Protein AF-A0A2U1V2K5-F1 (afdb_monomer_lite)

Secondary structure (DSSP, 8-state):
-HHHHHHHHHHHHHHHHHHHHHHHHHHHHHHHHHHHHHHHHHHHHH-TT--HHHHHHHHHHHHHHHHHHHHHHHHHHHHHHHHHTT-SS--HHHHHHHHHHHHHHHTPPPPPSSHHHHHHHHHHHHHHHHHHHHHHHHHHHHHHHHHHHHHHHHHHHHHHHHHHTTSTT-HHHHHHHHHHHHHHHHHHHHHHHHHHHHHHHHHHHHH--

Structure (mmCIF, N/CA/C/O backbone):
data_AF-A0A2U1V2K5-F1
#
_entry.id   AF-A0A2U1V2K5-F1
#
loop_
_atom_site.group_PDB
_atom_site.id
_atom_site.type_symbol
_atom_site.label_atom_id
_atom_site.label_alt_id
_atom_site.label_comp_id
_atom_site.label_asym_id
_atom_site.label_entity_id
_atom_site.label_seq_id
_atom_site.pdbx_PDB_ins_code
_atom_site.Cartn_x
_atom_site.Cartn_y
_atom_site.Cartn_z
_atom_site.occupancy
_atom_site.B_iso_or_equiv
_atom_site.auth_seq_id
_atom_site.auth_comp_id
_atom_site.auth_asym_id
_atom_site.auth_atom_id
_atom_site.pdbx_PDB_model_num
ATOM 1 N N . MET A 1 1 ? -17.267 -6.157 36.127 1.00 53.56 1 MET A N 1
ATOM 2 C CA . MET A 1 1 ? -15.902 -5.616 35.951 1.00 53.56 1 MET A CA 1
ATOM 3 C C . MET A 1 1 ? -15.240 -6.240 34.735 1.00 53.56 1 MET A C 1
ATOM 5 O O . MET A 1 1 ? -14.962 -5.480 33.826 1.00 53.56 1 MET A O 1
ATOM 9 N N . ASP A 1 2 ? -15.142 -7.573 34.638 1.00 71.00 2 ASP A N 1
ATOM 10 C CA . ASP A 1 2 ? -14.535 -8.270 33.478 1.00 71.00 2 ASP A CA 1
ATOM 11 C C . ASP A 1 2 ? -15.037 -7.816 32.094 1.00 71.00 2 ASP A C 1
ATOM 13 O O . ASP A 1 2 ? -14.250 -7.638 31.170 1.00 71.00 2 ASP A O 1
ATOM 17 N N . GLU A 1 3 ? -16.344 -7.598 31.935 1.00 69.50 3 GLU A N 1
ATOM 18 C CA . GLU A 1 3 ? -16.929 -7.237 30.635 1.00 69.50 3 GLU A CA 1
ATOM 19 C C . GLU A 1 3 ? -16.595 -5.794 30.207 1.00 69.50 3 GLU A C 1
ATOM 21 O O . GLU A 1 3 ? -16.296 -5.545 29.042 1.00 69.50 3 GLU A O 1
ATOM 26 N N . LEU A 1 4 ? -16.536 -4.857 31.161 1.00 67.88 4 LEU A N 1
ATOM 27 C CA . LEU A 1 4 ? -16.102 -3.475 30.916 1.00 67.88 4 LEU A CA 1
ATOM 28 C C . LEU A 1 4 ? -14.614 -3.421 30.553 1.00 67.88 4 LEU A C 1
ATOM 30 O O . LEU A 1 4 ? -14.235 -2.770 29.579 1.00 67.88 4 LEU A O 1
ATOM 34 N N . ASP A 1 5 ? -13.777 -4.141 31.301 1.00 71.25 5 ASP A N 1
ATOM 35 C CA . ASP A 1 5 ? -12.336 -4.212 31.045 1.00 71.25 5 ASP A CA 1
ATOM 36 C C . ASP A 1 5 ? -12.042 -4.842 29.671 1.00 71.25 5 ASP A C 1
ATOM 38 O O . ASP A 1 5 ? -11.150 -4.382 28.952 1.00 71.25 5 ASP A O 1
ATOM 42 N N . SER A 1 6 ? -12.848 -5.827 29.259 1.00 74.12 6 SER A N 1
ATOM 43 C CA . SER A 1 6 ? -12.792 -6.443 27.930 1.00 74.12 6 SER A CA 1
ATOM 44 C C . SER A 1 6 ? -13.155 -5.463 26.805 1.00 74.12 6 SER A C 1
ATOM 46 O O . SER A 1 6 ? -12.381 -5.312 25.855 1.00 74.12 6 SER A O 1
ATOM 48 N N . ILE A 1 7 ? -14.269 -4.728 26.924 1.00 73.00 7 ILE A N 1
ATOM 49 C CA . ILE A 1 7 ? -14.689 -3.732 25.919 1.00 73.00 7 ILE A CA 1
ATOM 50 C C . ILE A 1 7 ? -13.638 -2.616 25.780 1.00 73.00 7 ILE A C 1
ATOM 52 O O . ILE A 1 7 ? -13.319 -2.179 24.669 1.00 73.00 7 ILE A O 1
ATOM 56 N N . LEU A 1 8 ? -13.038 -2.183 26.892 1.00 69.94 8 LEU A N 1
ATOM 57 C CA . LEU A 1 8 ? -11.985 -1.164 26.905 1.00 69.94 8 LEU A CA 1
ATOM 58 C C . LEU A 1 8 ? -10.664 -1.668 26.309 1.00 69.94 8 LEU A C 1
ATOM 60 O O . LEU A 1 8 ? -9.984 -0.932 25.584 1.00 69.94 8 LEU A O 1
ATOM 64 N N . ALA A 1 9 ? -10.278 -2.914 26.590 1.00 71.00 9 ALA A N 1
ATOM 65 C CA . ALA A 1 9 ? -9.127 -3.549 25.955 1.00 71.00 9 ALA A CA 1
ATOM 66 C C . ALA A 1 9 ? -9.321 -3.648 24.433 1.00 71.00 9 ALA A C 1
ATOM 68 O O . ALA A 1 9 ? -8.450 -3.205 23.678 1.00 71.00 9 ALA A O 1
ATOM 69 N N . ALA A 1 10 ? -10.497 -4.099 23.988 1.00 73.44 10 ALA A N 1
ATOM 70 C CA . ALA A 1 10 ? -10.858 -4.158 22.575 1.00 73.44 10 ALA A CA 1
ATOM 71 C C . ALA A 1 10 ? -10.851 -2.765 21.916 1.00 73.44 10 ALA A C 1
ATOM 73 O O . ALA A 1 10 ? -10.293 -2.590 20.834 1.00 73.44 10 ALA A O 1
ATOM 74 N N . GLY A 1 11 ? -11.390 -1.738 22.583 1.00 70.50 11 GLY A N 1
ATOM 75 C CA . GLY A 1 11 ? -11.382 -0.358 22.084 1.00 70.50 11 GLY A CA 1
ATOM 76 C C . GLY A 1 11 ? -9.972 0.203 21.855 1.00 70.50 11 GLY A C 1
ATOM 77 O O . GLY A 1 11 ? -9.713 0.839 20.830 1.00 70.50 11 GLY A O 1
ATOM 78 N N . ARG A 1 12 ? -9.023 -0.080 22.759 1.00 73.56 12 ARG A N 1
ATOM 79 C CA . ARG A 1 12 ? -7.611 0.319 22.594 1.00 73.56 12 ARG A CA 1
ATOM 80 C C . ARG A 1 12 ? -6.952 -0.381 21.405 1.00 73.56 12 ARG A C 1
ATOM 82 O O . ARG A 1 12 ? -6.257 0.270 20.622 1.00 73.56 12 ARG A O 1
ATOM 89 N N . GLN A 1 13 ? -7.198 -1.679 21.236 1.00 74.56 13 GLN A N 1
ATOM 90 C CA . GLN A 1 13 ? -6.673 -2.446 20.103 1.00 74.56 13 GLN A CA 1
ATOM 91 C C . GLN A 1 13 ? -7.234 -1.946 18.764 1.00 74.56 13 GLN A C 1
ATOM 93 O O . GLN A 1 13 ? -6.474 -1.724 17.821 1.00 74.56 13 GLN A O 1
ATOM 98 N N . LEU A 1 14 ? -8.543 -1.691 18.691 1.00 76.06 14 LEU A N 1
ATOM 99 C CA . LEU A 1 14 ? -9.202 -1.149 17.500 1.00 76.06 14 LEU A CA 1
ATOM 100 C C . LEU A 1 14 ? -8.694 0.255 17.148 1.00 76.06 14 LEU A C 1
ATOM 102 O O . LEU A 1 14 ? -8.414 0.537 15.985 1.00 76.06 14 LEU A O 1
ATOM 106 N N . SER A 1 15 ? -8.492 1.117 18.148 1.00 75.19 15 SER A N 1
ATOM 107 C CA . SER A 1 15 ? -7.871 2.432 17.955 1.00 75.19 15 SER A CA 1
ATOM 108 C C . SER A 1 15 ? -6.466 2.324 17.351 1.00 75.19 15 SER A C 1
ATOM 110 O O . SER A 1 15 ? -6.132 3.069 16.428 1.00 75.19 15 SER A O 1
ATOM 112 N N . SER A 1 16 ? -5.637 1.413 17.866 1.00 73.81 16 SER A N 1
ATOM 113 C CA . SER A 1 16 ? -4.281 1.174 17.352 1.00 73.81 16 SER A CA 1
ATOM 114 C C . SER A 1 16 ? -4.306 0.651 15.908 1.00 73.81 16 SER A C 1
ATOM 116 O O . SER A 1 16 ? -3.587 1.150 15.041 1.00 73.81 16 SER A O 1
ATOM 118 N N . ALA A 1 17 ? -5.206 -0.290 15.612 1.00 76.06 17 ALA A N 1
ATOM 119 C CA . ALA A 1 17 ? -5.389 -0.825 14.267 1.00 76.06 17 ALA A CA 1
ATOM 120 C C . ALA A 1 17 ? -5.855 0.252 13.269 1.00 76.06 17 ALA A C 1
ATOM 122 O O . ALA A 1 17 ? -5.315 0.344 12.167 1.00 76.06 17 ALA A O 1
ATOM 123 N N . LYS A 1 18 ? -6.790 1.128 13.664 1.00 79.00 18 LYS A N 1
ATOM 124 C CA . LYS A 1 18 ? -7.221 2.274 12.848 1.00 79.00 18 LYS A CA 1
ATOM 125 C C . LYS A 1 18 ? -6.054 3.209 12.520 1.00 79.00 18 LYS A C 1
ATOM 127 O O . LYS A 1 18 ? -5.865 3.571 11.363 1.00 79.00 18 LYS A O 1
ATOM 132 N N . ALA A 1 19 ? -5.275 3.580 13.535 1.00 76.19 19 ALA A N 1
ATOM 133 C CA . ALA A 1 19 ? -4.103 4.442 13.399 1.00 76.19 19 ALA A CA 1
ATOM 134 C C . ALA A 1 19 ? -3.102 3.892 12.368 1.00 76.19 19 ALA A C 1
ATOM 136 O O . ALA A 1 19 ? -2.611 4.614 11.500 1.00 76.19 19 ALA A O 1
ATOM 137 N N . MET A 1 20 ? -2.844 2.590 12.419 1.00 76.69 20 MET A N 1
ATOM 138 C CA . MET A 1 20 ? -1.991 1.925 11.446 1.00 76.69 20 MET A CA 1
ATOM 139 C C . MET A 1 20 ? -2.577 1.964 10.032 1.00 76.69 20 MET A C 1
ATOM 141 O O . MET A 1 20 ? -1.856 2.307 9.098 1.00 76.69 20 MET A O 1
ATOM 145 N N . LEU A 1 21 ? -3.862 1.634 9.859 1.00 80.19 21 LEU A N 1
ATOM 146 C CA . LEU A 1 21 ? -4.508 1.678 8.544 1.00 80.19 21 LEU A CA 1
ATOM 147 C C . LEU A 1 21 ? -4.466 3.084 7.935 1.00 80.19 21 LEU A C 1
ATOM 149 O O . LEU A 1 21 ? -4.240 3.212 6.734 1.00 80.19 21 LEU A O 1
ATOM 153 N N . ASP A 1 22 ? -4.615 4.134 8.748 1.00 81.19 22 ASP A N 1
ATOM 154 C CA . ASP A 1 22 ? -4.485 5.523 8.295 1.00 81.19 22 ASP A CA 1
ATOM 155 C C . ASP A 1 22 ? -3.056 5.823 7.778 1.00 81.19 22 ASP A C 1
ATOM 157 O O . ASP A 1 22 ? -2.910 6.441 6.720 1.00 81.19 22 ASP A O 1
ATOM 161 N N . LEU A 1 23 ? -2.005 5.335 8.453 1.00 80.31 23 LEU A N 1
ATOM 162 C CA . LEU A 1 23 ? -0.613 5.475 7.991 1.00 80.31 23 LEU A CA 1
ATOM 163 C C . LEU A 1 23 ? -0.317 4.642 6.743 1.00 80.31 23 LEU A C 1
ATOM 165 O O . LEU A 1 23 ? 0.301 5.143 5.807 1.00 80.31 23 LEU A O 1
ATOM 169 N N . LEU A 1 24 ? -0.774 3.391 6.698 1.00 82.50 24 LEU A N 1
ATOM 170 C CA . LEU A 1 24 ? -0.599 2.532 5.529 1.00 82.50 24 LEU A CA 1
ATOM 171 C C . LEU A 1 24 ? -1.294 3.112 4.298 1.00 82.50 24 LEU A C 1
ATOM 173 O O . LEU A 1 24 ? -0.739 3.071 3.204 1.00 82.50 24 LEU A O 1
ATOM 177 N N . ARG A 1 25 ? -2.477 3.705 4.477 1.00 85.00 25 ARG A N 1
ATOM 178 C CA . ARG A 1 25 ? -3.194 4.412 3.415 1.00 85.00 25 ARG A CA 1
ATOM 179 C C . ARG A 1 25 ? -2.383 5.591 2.876 1.00 85.00 25 ARG A C 1
ATOM 181 O O . ARG A 1 25 ? -2.273 5.709 1.663 1.00 85.00 25 ARG A O 1
ATOM 188 N N . GLN A 1 26 ? -1.785 6.411 3.747 1.00 84.00 26 GLN A N 1
ATOM 189 C CA . GLN A 1 26 ? -0.919 7.518 3.319 1.00 84.00 26 GLN A CA 1
ATOM 190 C C . GLN A 1 26 ? 0.290 7.013 2.520 1.00 84.00 26 GLN A C 1
ATOM 192 O O . GLN A 1 26 ? 0.590 7.538 1.454 1.00 84.00 26 GLN A O 1
ATOM 197 N N . VAL A 1 27 ? 0.946 5.949 2.992 1.00 84.56 27 VAL A N 1
ATOM 198 C CA . VAL A 1 27 ? 2.075 5.342 2.274 1.00 84.56 27 VAL A CA 1
ATOM 199 C C . VAL A 1 27 ? 1.647 4.828 0.895 1.00 84.56 27 VAL A C 1
ATOM 201 O O . VAL A 1 27 ? 2.366 5.024 -0.081 1.00 84.56 27 VAL A O 1
ATOM 204 N N . LEU A 1 28 ? 0.473 4.198 0.782 1.00 87.88 28 LEU A N 1
ATOM 205 C CA . LEU A 1 28 ? -0.054 3.752 -0.511 1.00 87.88 28 LEU A CA 1
ATOM 206 C C . LEU A 1 28 ? -0.411 4.920 -1.443 1.00 87.88 28 LEU A C 1
ATOM 208 O O . LEU A 1 28 ? -0.242 4.783 -2.651 1.00 87.88 28 LEU A O 1
ATOM 212 N N . GLU A 1 29 ? -0.873 6.059 -0.919 1.00 88.12 29 GLU A N 1
ATOM 213 C CA . GLU A 1 29 ? -1.079 7.282 -1.710 1.00 88.12 29 GLU A CA 1
ATOM 214 C C . GLU A 1 29 ? 0.243 7.822 -2.271 1.00 88.12 29 GLU A C 1
ATOM 216 O O . GLU A 1 29 ? 0.319 8.155 -3.455 1.00 88.12 29 GLU A O 1
ATOM 221 N N . ASP A 1 30 ? 1.301 7.840 -1.460 1.00 85.69 30 ASP A N 1
ATOM 222 C CA . ASP A 1 30 ? 2.632 8.266 -1.903 1.00 85.69 30 ASP A CA 1
ATOM 223 C C . ASP A 1 30 ? 3.199 7.312 -2.970 1.00 85.69 30 ASP A C 1
ATOM 225 O O . ASP A 1 30 ? 3.731 7.751 -3.995 1.00 85.69 30 ASP A O 1
ATOM 229 N N . ILE A 1 31 ? 3.013 6.000 -2.785 1.00 89.56 31 ILE A N 1
ATOM 230 C CA . ILE A 1 31 ? 3.388 4.978 -3.771 1.00 89.56 31 ILE A CA 1
ATOM 231 C C . ILE A 1 31 ? 2.614 5.160 -5.083 1.00 89.56 31 ILE A C 1
ATOM 233 O O . ILE A 1 31 ? 3.221 5.074 -6.149 1.00 89.56 31 ILE A O 1
ATOM 237 N N . ASP A 1 32 ? 1.306 5.420 -5.035 1.00 91.19 32 ASP A N 1
ATOM 238 C CA . ASP A 1 32 ? 0.465 5.646 -6.221 1.00 91.19 32 ASP A CA 1
ATOM 239 C C . ASP A 1 32 ? 0.946 6.860 -7.037 1.00 91.19 32 ASP A C 1
ATOM 241 O O . ASP A 1 32 ? 1.075 6.794 -8.267 1.00 91.19 32 ASP A O 1
ATOM 245 N N . MET A 1 33 ? 1.313 7.952 -6.355 1.00 89.25 33 MET A N 1
ATOM 246 C CA . MET A 1 33 ? 1.901 9.133 -6.997 1.00 89.25 33 MET A CA 1
ATOM 247 C C . MET A 1 33 ? 3.235 8.808 -7.684 1.00 89.25 33 MET A C 1
ATOM 249 O O . MET A 1 33 ? 3.415 9.126 -8.866 1.00 89.25 33 MET A O 1
ATOM 253 N N . LEU A 1 34 ? 4.153 8.137 -6.980 1.00 90.75 34 LEU A N 1
ATOM 254 C CA . LEU A 1 34 ? 5.461 7.747 -7.519 1.00 90.75 34 LEU A CA 1
ATOM 255 C C . LEU A 1 34 ? 5.340 6.754 -8.680 1.00 90.75 34 LEU A C 1
ATOM 257 O O . LEU A 1 34 ? 6.084 6.856 -9.659 1.00 90.75 34 LEU A O 1
ATOM 261 N N . ALA A 1 35 ? 4.397 5.814 -8.600 1.00 91.25 35 ALA A N 1
ATOM 262 C CA . ALA A 1 35 ? 4.129 4.820 -9.633 1.00 91.25 35 ALA A CA 1
ATOM 263 C C . ALA A 1 35 ? 3.525 5.456 -10.889 1.00 91.25 35 ALA A C 1
ATOM 265 O O . ALA A 1 35 ? 3.927 5.136 -12.010 1.00 91.25 35 ALA A O 1
ATOM 266 N N . SER A 1 36 ? 2.616 6.416 -10.709 1.00 91.50 36 SER A N 1
ATOM 267 C CA . SER A 1 36 ? 2.060 7.219 -11.797 1.00 91.50 36 SER A CA 1
ATOM 268 C C . SER A 1 36 ? 3.143 8.027 -12.518 1.00 91.50 36 SER A C 1
ATOM 270 O O . SER A 1 36 ? 3.162 8.086 -13.751 1.00 91.50 36 SER A O 1
ATOM 272 N N . GLU A 1 37 ? 4.078 8.628 -11.777 1.00 91.75 37 GLU A N 1
ATOM 273 C CA . GLU A 1 37 ? 5.235 9.307 -12.369 1.00 91.75 37 GLU A CA 1
ATOM 274 C C . GLU A 1 37 ? 6.165 8.317 -13.084 1.00 91.75 37 GLU A C 1
ATOM 276 O O . GLU A 1 37 ? 6.541 8.547 -14.238 1.00 91.75 37 GLU A O 1
ATOM 281 N N . ALA A 1 38 ? 6.475 7.184 -12.448 1.00 91.56 38 ALA A N 1
ATOM 282 C CA . ALA A 1 38 ? 7.282 6.123 -13.039 1.00 91.56 38 ALA A CA 1
ATOM 283 C C . ALA A 1 38 ? 6.674 5.628 -14.359 1.00 91.56 38 ALA A C 1
ATOM 285 O O . ALA A 1 38 ? 7.415 5.386 -15.307 1.00 91.56 38 ALA A O 1
ATOM 286 N N . GLY A 1 39 ? 5.344 5.564 -14.472 1.00 92.12 39 GLY A N 1
ATOM 287 C CA . GLY A 1 39 ? 4.657 5.183 -15.707 1.00 92.12 39 GLY A CA 1
ATOM 288 C C . GLY A 1 39 ? 4.814 6.193 -16.828 1.00 92.12 39 GLY A C 1
ATOM 289 O O . GLY A 1 39 ? 5.112 5.811 -17.959 1.00 92.12 39 GLY A O 1
ATOM 290 N N . ARG A 1 40 ? 4.722 7.489 -16.519 1.00 92.88 40 ARG A N 1
ATOM 291 C CA . ARG A 1 40 ? 5.000 8.549 -17.502 1.00 92.88 40 ARG A CA 1
ATOM 292 C C . ARG A 1 40 ? 6.445 8.480 -17.995 1.00 92.88 40 ARG A C 1
ATOM 294 O O . ARG A 1 40 ? 6.694 8.609 -19.191 1.00 92.88 40 ARG A O 1
ATOM 301 N N . ILE A 1 41 ? 7.390 8.234 -17.089 1.00 92.88 41 ILE A N 1
ATOM 302 C CA . ILE A 1 41 ? 8.808 8.069 -17.429 1.00 92.88 41 ILE A CA 1
ATOM 303 C C . ILE A 1 41 ? 9.028 6.787 -18.243 1.00 92.88 41 ILE A C 1
ATOM 305 O O . ILE A 1 41 ? 9.798 6.793 -19.197 1.00 92.88 41 ILE A O 1
ATOM 309 N N . LEU A 1 42 ? 8.345 5.694 -17.908 1.00 92.69 42 LEU A N 1
ATOM 310 C CA . LEU A 1 42 ? 8.487 4.419 -18.602 1.00 92.69 42 LEU A CA 1
ATOM 311 C C . LEU A 1 42 ? 8.002 4.505 -20.053 1.00 92.69 42 LEU A C 1
ATOM 313 O O . LEU A 1 42 ? 8.667 3.984 -20.945 1.00 92.69 42 LEU A O 1
ATOM 317 N N . VAL A 1 43 ? 6.901 5.224 -20.301 1.00 93.25 43 VAL A N 1
ATOM 318 C CA . VAL A 1 43 ? 6.428 5.543 -21.660 1.00 93.25 43 VAL A CA 1
ATOM 319 C C . VAL A 1 43 ? 7.478 6.340 -22.439 1.00 93.25 43 VAL A C 1
ATOM 321 O O . VAL A 1 43 ? 7.693 6.069 -23.617 1.00 93.25 43 VAL A O 1
ATOM 324 N N . LEU A 1 44 ? 8.175 7.274 -21.785 1.00 92.25 44 LEU A N 1
ATOM 325 C CA . LEU A 1 44 ? 9.262 8.031 -22.407 1.00 92.25 44 LEU A CA 1
ATOM 326 C C . LEU A 1 44 ? 10.451 7.125 -22.774 1.00 92.25 44 LEU A C 1
ATOM 328 O O . LEU A 1 44 ? 10.965 7.209 -23.881 1.00 92.25 44 LEU A O 1
ATOM 332 N N . ILE A 1 45 ? 10.873 6.230 -21.872 1.00 91.38 45 ILE A N 1
ATOM 333 C CA . ILE A 1 45 ? 11.979 5.280 -22.117 1.00 91.38 45 ILE A CA 1
ATOM 334 C C . ILE A 1 45 ? 11.613 4.271 -23.219 1.00 91.38 45 ILE A C 1
ATOM 336 O O . ILE A 1 45 ? 12.477 3.815 -23.970 1.00 91.38 45 ILE A O 1
ATOM 340 N N . ALA A 1 46 ? 10.333 3.919 -23.325 1.00 91.75 46 ALA A N 1
ATOM 341 C CA . ALA A 1 46 ? 9.806 3.017 -24.338 1.00 91.75 46 ALA A CA 1
ATOM 342 C C . ALA A 1 46 ? 9.887 3.583 -25.771 1.00 91.75 46 ALA A C 1
ATOM 344 O O . ALA A 1 46 ? 9.840 2.807 -26.731 1.00 91.75 46 ALA A O 1
ATOM 345 N N . ASP A 1 47 ? 10.023 4.895 -25.957 1.00 90.88 47 ASP A N 1
ATOM 346 C CA . ASP A 1 47 ? 10.193 5.522 -27.271 1.00 90.88 47 ASP A CA 1
ATOM 347 C C . ASP A 1 47 ? 11.583 5.176 -27.859 1.00 90.88 47 ASP A C 1
ATOM 349 O O . ASP A 1 47 ? 12.598 5.464 -27.224 1.00 90.88 47 ASP A O 1
ATOM 353 N N . PRO A 1 48 ? 11.687 4.539 -29.052 1.00 81.06 48 PRO A N 1
ATOM 354 C CA . PRO A 1 48 ? 12.991 4.154 -29.590 1.00 81.06 48 PRO A CA 1
ATOM 355 C C . PRO A 1 48 ? 13.744 5.351 -30.182 1.00 81.06 48 PRO A C 1
ATOM 357 O O . PRO A 1 48 ? 14.927 5.230 -30.492 1.00 81.06 48 PRO A O 1
ATOM 360 N N . ALA A 1 49 ? 13.056 6.477 -30.394 1.00 83.19 49 ALA A N 1
ATOM 361 C CA . ALA A 1 49 ? 13.634 7.698 -30.923 1.00 83.19 49 ALA A CA 1
ATOM 362 C C . ALA A 1 49 ? 14.304 8.540 -29.830 1.00 83.19 49 ALA A C 1
ATOM 364 O O . ALA A 1 49 ? 14.953 9.524 -30.175 1.00 83.19 49 ALA A O 1
ATOM 365 N N . LEU A 1 50 ? 14.177 8.161 -28.549 1.00 80.06 50 LEU A N 1
ATOM 366 C CA . LEU A 1 50 ? 14.776 8.864 -27.417 1.00 80.06 50 LEU A CA 1
ATOM 367 C C . LEU A 1 50 ? 16.301 8.608 -27.370 1.00 80.06 50 LEU A C 1
ATOM 369 O O . LEU A 1 50 ? 16.729 7.530 -26.948 1.00 80.06 50 LEU A O 1
ATOM 373 N N . PRO A 1 51 ? 17.169 9.543 -27.804 1.00 67.62 51 PRO A N 1
ATOM 374 C CA . PRO A 1 51 ? 18.587 9.255 -27.978 1.00 67.62 51 PRO A CA 1
ATOM 375 C C . PRO A 1 51 ? 19.416 9.572 -26.719 1.00 67.62 51 PRO A C 1
ATOM 377 O O . PRO A 1 51 ? 19.128 10.492 -25.953 1.00 67.62 51 PRO A O 1
ATOM 380 N N . GLY A 1 52 ? 20.544 8.873 -26.557 1.00 76.75 52 GLY A N 1
ATOM 381 C CA . GLY A 1 52 ? 21.713 9.378 -25.822 1.00 76.75 52 GLY A CA 1
ATOM 382 C C . GLY A 1 52 ? 21.544 9.634 -24.312 1.00 76.75 52 GLY A C 1
ATOM 383 O O . GLY A 1 52 ? 21.309 8.711 -23.533 1.00 76.75 52 GLY A O 1
ATOM 384 N N . GLU A 1 53 ? 21.815 10.873 -23.883 1.00 83.44 53 GLU A N 1
ATOM 385 C CA . GLU A 1 53 ? 21.802 11.323 -22.475 1.00 83.44 53 GLU A CA 1
ATOM 386 C C . GLU A 1 53 ? 20.381 11.419 -21.896 1.00 83.44 53 GLU A C 1
ATOM 388 O O . GLU A 1 53 ? 20.178 11.135 -20.717 1.00 83.44 53 GLU A O 1
ATOM 393 N N . GLU A 1 54 ? 19.381 11.770 -22.712 1.00 86.56 54 GLU A N 1
ATOM 394 C CA . GLU A 1 54 ? 17.999 11.952 -22.245 1.00 86.56 54 GLU A CA 1
ATOM 395 C C . GLU A 1 54 ? 17.373 10.631 -21.791 1.00 86.56 54 GLU A C 1
ATOM 397 O O . GLU A 1 54 ? 16.753 10.575 -20.726 1.00 86.56 54 GLU A O 1
ATOM 402 N N . GLY A 1 55 ? 17.611 9.545 -22.536 1.00 86.12 55 GLY A N 1
ATOM 403 C CA . GLY A 1 55 ? 17.204 8.195 -22.137 1.00 86.12 55 GLY A CA 1
ATOM 404 C C . GLY A 1 55 ? 17.901 7.718 -20.866 1.00 86.12 55 GLY A C 1
ATOM 405 O O . GLY A 1 55 ? 17.253 7.160 -19.980 1.00 86.12 55 GLY A O 1
ATOM 406 N N . ARG A 1 56 ? 19.198 8.017 -20.712 1.00 86.62 56 ARG A N 1
ATOM 407 C CA . ARG A 1 56 ? 19.944 7.707 -19.480 1.00 86.62 56 ARG A CA 1
ATOM 408 C C . ARG A 1 56 ? 19.414 8.485 -18.277 1.00 86.62 56 ARG A C 1
ATOM 410 O O . ARG A 1 56 ? 19.231 7.902 -17.210 1.00 86.62 56 ARG A O 1
ATOM 417 N N . ALA A 1 57 ? 19.101 9.768 -18.446 1.00 90.12 57 ALA A N 1
ATOM 418 C CA . ALA A 1 57 ? 18.497 10.588 -17.400 1.00 90.12 57 ALA A CA 1
ATOM 419 C C . ALA A 1 57 ? 17.078 10.115 -17.038 1.00 90.12 57 ALA A C 1
ATOM 421 O O . ALA A 1 57 ? 16.726 10.066 -15.858 1.00 90.12 57 ALA A O 1
ATOM 422 N N . ALA A 1 58 ? 16.263 9.736 -18.028 1.00 90.75 58 ALA A N 1
ATOM 423 C CA . ALA A 1 58 ? 14.938 9.167 -17.800 1.00 90.75 58 ALA A CA 1
ATOM 424 C C . ALA A 1 58 ? 15.017 7.845 -17.022 1.00 90.75 58 ALA A C 1
ATOM 426 O O . ALA A 1 58 ? 14.316 7.692 -16.023 1.00 90.75 58 ALA A O 1
ATOM 427 N N . LEU A 1 59 ? 15.923 6.940 -17.405 1.00 90.38 59 LEU A N 1
ATOM 428 C CA . LEU A 1 59 ? 16.152 5.687 -16.686 1.00 90.38 59 LEU A CA 1
ATOM 429 C C . LEU A 1 59 ? 16.613 5.929 -15.244 1.00 90.38 59 LEU A C 1
ATOM 431 O O . LEU A 1 59 ? 16.092 5.299 -14.327 1.00 90.38 59 LEU A O 1
ATOM 435 N N . ALA A 1 60 ? 17.524 6.878 -15.018 1.00 90.69 60 ALA A N 1
ATOM 436 C CA . ALA A 1 60 ? 17.960 7.240 -13.671 1.00 90.69 60 ALA A CA 1
ATOM 437 C C . ALA A 1 60 ? 16.802 7.785 -12.814 1.00 90.69 60 ALA A C 1
ATOM 439 O O . ALA A 1 60 ? 16.698 7.451 -11.634 1.00 90.69 60 ALA A O 1
ATOM 440 N N . ARG A 1 61 ? 15.894 8.587 -13.393 1.00 91.06 61 ARG A N 1
ATOM 441 C CA . ARG A 1 61 ? 14.672 9.029 -12.696 1.00 91.06 61 ARG A CA 1
ATOM 442 C C . ARG A 1 61 ? 13.767 7.849 -12.345 1.00 91.06 61 ARG A C 1
ATOM 444 O O . ARG A 1 61 ? 13.373 7.739 -11.191 1.00 91.06 61 ARG A O 1
ATOM 451 N N . TYR A 1 62 ? 13.516 6.940 -13.290 1.00 92.56 62 TYR A N 1
ATOM 452 C CA . TYR A 1 62 ? 12.733 5.729 -13.028 1.00 92.56 62 TYR A CA 1
ATOM 453 C C . TYR A 1 62 ? 13.343 4.892 -11.895 1.00 92.56 62 TYR A C 1
ATOM 455 O O . TYR A 1 62 ? 12.636 4.466 -10.988 1.00 92.56 62 TYR A O 1
ATOM 463 N N . GLN A 1 63 ? 14.663 4.689 -11.912 1.00 90.81 63 GLN A N 1
ATOM 464 C CA . GLN A 1 63 ? 15.377 3.941 -10.875 1.00 90.81 63 GLN A CA 1
ATOM 465 C C . GLN A 1 63 ? 15.231 4.580 -9.492 1.00 90.81 63 GLN A C 1
ATOM 467 O O . GLN A 1 63 ? 15.063 3.853 -8.517 1.00 90.81 63 GLN A O 1
ATOM 472 N N . ARG A 1 64 ? 15.261 5.916 -9.396 1.00 86.94 64 ARG A N 1
ATOM 473 C CA . ARG A 1 64 ? 15.022 6.613 -8.123 1.00 86.94 64 ARG A CA 1
ATOM 474 C C . ARG A 1 64 ? 13.606 6.378 -7.610 1.00 86.94 64 ARG A C 1
ATOM 476 O O . ARG A 1 64 ? 13.472 5.925 -6.480 1.00 86.94 64 ARG A O 1
ATOM 483 N N . ASN A 1 65 ? 12.586 6.580 -8.447 1.00 85.88 65 ASN A N 1
ATOM 484 C CA . ASN A 1 65 ? 11.193 6.340 -8.053 1.00 85.88 65 ASN A CA 1
ATOM 485 C C . ASN A 1 65 ? 10.980 4.877 -7.637 1.00 85.88 65 ASN A C 1
ATOM 487 O O . ASN A 1 65 ? 10.328 4.603 -6.637 1.00 85.88 65 ASN A O 1
ATOM 491 N N . PHE A 1 66 ? 11.582 3.929 -8.359 1.00 89.81 66 PHE A N 1
ATOM 492 C CA . PHE A 1 66 ? 11.546 2.509 -8.009 1.00 89.81 66 PHE A CA 1
ATOM 493 C C . PHE A 1 66 ? 12.145 2.232 -6.620 1.00 89.81 66 PHE A C 1
ATOM 495 O O . PHE A 1 66 ? 11.537 1.520 -5.822 1.00 89.81 66 PHE A O 1
ATOM 502 N N . GLN A 1 67 ? 13.317 2.798 -6.312 1.00 85.38 67 GLN A N 1
ATOM 503 C CA . GLN A 1 67 ? 13.949 2.630 -4.998 1.00 85.38 67 GLN A CA 1
ATOM 504 C C . GLN A 1 67 ? 13.139 3.288 -3.877 1.00 85.38 67 GLN A C 1
ATOM 506 O O . GLN A 1 67 ? 13.046 2.736 -2.784 1.00 85.38 67 GLN A O 1
ATOM 511 N N . GLU A 1 68 ? 12.521 4.434 -4.149 1.00 85.06 68 GLU A N 1
ATOM 512 C CA . GLU A 1 68 ? 11.663 5.126 -3.187 1.00 85.06 68 GLU A CA 1
ATOM 513 C C . GLU A 1 68 ? 10.378 4.340 -2.893 1.00 85.06 68 GLU A C 1
ATOM 515 O O . GLU A 1 68 ? 10.008 4.165 -1.735 1.00 85.06 68 GLU A O 1
ATOM 520 N N . ILE A 1 69 ? 9.745 3.751 -3.912 1.00 88.00 69 ILE A N 1
ATOM 521 C CA . ILE A 1 69 ? 8.597 2.855 -3.710 1.00 88.00 69 ILE A CA 1
ATOM 522 C C . ILE A 1 69 ? 9.001 1.630 -2.876 1.00 88.00 69 ILE A C 1
ATOM 524 O O . ILE A 1 69 ? 8.283 1.244 -1.952 1.00 88.00 69 ILE A O 1
ATOM 528 N N . LEU A 1 70 ? 10.158 1.021 -3.164 1.00 86.50 70 LEU A N 1
ATOM 529 C CA . LEU A 1 70 ? 10.663 -0.104 -2.373 1.00 86.50 70 LEU A CA 1
ATOM 530 C C . LEU A 1 70 ? 10.910 0.276 -0.912 1.00 86.50 70 LEU A C 1
ATOM 532 O O . LEU A 1 70 ? 10.583 -0.508 -0.019 1.00 86.50 70 LEU A O 1
ATOM 536 N N . SER A 1 71 ? 11.479 1.453 -0.659 1.00 80.94 71 SER A N 1
ATOM 537 C CA . SER A 1 71 ? 11.788 1.900 0.698 1.00 80.94 71 SER A CA 1
ATOM 538 C C . SER A 1 71 ? 10.511 2.179 1.500 1.00 80.94 71 SER A C 1
ATOM 540 O O . SER A 1 71 ? 10.403 1.731 2.643 1.00 80.94 71 SER A O 1
ATOM 542 N N . LEU A 1 72 ? 9.499 2.794 0.881 1.00 84.12 72 LEU A N 1
ATOM 543 C CA . LEU A 1 72 ? 8.166 2.993 1.460 1.00 84.12 72 LEU A CA 1
ATOM 544 C C . LEU A 1 72 ? 7.474 1.663 1.801 1.00 84.12 72 LEU A C 1
ATOM 546 O O . LEU A 1 72 ? 6.948 1.486 2.906 1.00 84.12 72 LEU A O 1
ATOM 550 N N . LEU A 1 73 ? 7.522 0.686 0.892 1.00 84.44 73 LEU A N 1
ATOM 551 C CA . LEU A 1 73 ? 6.980 -0.655 1.132 1.00 84.44 73 LEU A CA 1
ATOM 552 C C . LEU A 1 73 ? 7.731 -1.382 2.260 1.00 84.44 73 LEU A C 1
ATOM 554 O O . LEU A 1 73 ? 7.106 -2.001 3.122 1.00 84.44 73 LEU A O 1
ATOM 558 N N . ALA A 1 74 ? 9.057 -1.265 2.324 1.00 79.56 74 ALA A N 1
ATOM 559 C CA . ALA A 1 74 ? 9.848 -1.848 3.405 1.00 79.56 74 ALA A CA 1
ATOM 560 C C . ALA A 1 74 ? 9.552 -1.190 4.767 1.00 79.56 74 ALA A C 1
ATOM 562 O O . ALA A 1 74 ? 9.373 -1.895 5.763 1.00 79.56 74 ALA A O 1
ATOM 563 N N . ALA A 1 75 ? 9.442 0.142 4.812 1.00 75.44 75 ALA A N 1
ATOM 564 C CA . ALA A 1 75 ? 9.081 0.881 6.021 1.00 75.44 75 ALA A CA 1
ATOM 565 C C . ALA A 1 75 ? 7.691 0.491 6.527 1.00 75.44 75 ALA A C 1
ATOM 567 O O . ALA A 1 75 ? 7.531 0.185 7.709 1.00 75.44 75 ALA A O 1
ATOM 568 N N . SER A 1 76 ? 6.697 0.443 5.636 1.00 79.12 76 SER A N 1
ATOM 569 C CA . SER A 1 76 ? 5.331 0.054 6.000 1.00 79.12 76 SER A CA 1
ATOM 570 C C . SER A 1 76 ? 5.272 -1.358 6.585 1.00 79.12 76 SER A C 1
ATOM 572 O O . SER A 1 76 ? 4.639 -1.563 7.622 1.00 79.12 76 SER A O 1
ATOM 574 N N . ARG A 1 77 ? 6.009 -2.318 6.009 1.00 78.06 77 ARG A N 1
ATOM 575 C CA . ARG A 1 77 ? 6.162 -3.668 6.566 1.00 78.06 77 ARG A CA 1
ATOM 576 C C . ARG A 1 77 ? 6.795 -3.646 7.957 1.00 78.06 77 ARG A C 1
ATOM 578 O O . ARG A 1 77 ? 6.296 -4.322 8.852 1.00 78.06 77 ARG A 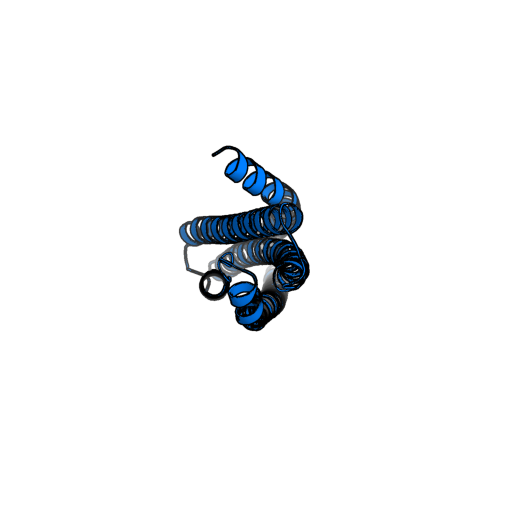O 1
ATOM 585 N N . HIS A 1 78 ? 7.870 -2.887 8.155 1.00 71.44 78 HIS A N 1
ATOM 586 C CA . HIS A 1 78 ? 8.555 -2.831 9.446 1.00 71.44 78 HIS A CA 1
ATOM 587 C C . HIS A 1 78 ? 7.664 -2.236 10.546 1.00 71.44 78 HIS A C 1
ATOM 589 O O . HIS A 1 78 ? 7.528 -2.828 11.616 1.00 71.44 78 HIS A O 1
ATOM 595 N N . VAL A 1 79 ? 6.984 -1.119 10.256 1.00 71.12 79 VAL A N 1
ATOM 596 C CA . VAL A 1 79 ? 6.002 -0.501 11.165 1.00 71.12 79 VAL A CA 1
ATOM 597 C C . VAL A 1 79 ? 4.890 -1.490 11.505 1.00 71.12 79 VAL A C 1
ATOM 599 O O . VAL A 1 79 ? 4.528 -1.649 12.669 1.00 71.12 79 VAL A O 1
ATOM 602 N N . SER A 1 80 ? 4.393 -2.205 10.499 1.00 72.81 80 SER A N 1
ATOM 603 C CA . SER A 1 80 ? 3.354 -3.212 10.684 1.00 72.81 80 SER A CA 1
ATOM 604 C C . SER A 1 80 ? 3.794 -4.346 11.610 1.00 72.81 80 SER A C 1
ATOM 606 O O . SER A 1 80 ? 3.058 -4.722 12.517 1.00 72.81 80 SER A O 1
ATOM 608 N N . GLN A 1 81 ? 5.017 -4.850 11.437 1.00 72.12 81 GLN A N 1
ATOM 609 C CA . GLN A 1 81 ? 5.580 -5.909 12.275 1.00 72.12 81 GLN A CA 1
ATOM 610 C C . GLN A 1 81 ? 5.800 -5.465 13.728 1.00 72.12 81 GLN A C 1
ATOM 612 O O . GLN A 1 81 ? 5.446 -6.211 14.637 1.00 72.12 81 GLN A O 1
ATOM 617 N N . LEU A 1 82 ? 6.333 -4.257 13.955 1.00 67.50 82 LEU A N 1
ATOM 618 C CA . LEU A 1 82 ? 6.543 -3.710 15.304 1.00 67.50 82 LEU A CA 1
ATOM 619 C C . LEU A 1 82 ? 5.232 -3.553 16.081 1.00 67.50 82 LEU A C 1
ATOM 621 O O . LEU A 1 82 ? 5.181 -3.772 17.291 1.00 67.50 82 LEU A O 1
ATOM 625 N N . LEU A 1 83 ? 4.158 -3.165 15.396 1.00 64.44 83 LEU A N 1
ATOM 626 C CA . LEU A 1 83 ? 2.847 -3.030 16.021 1.00 64.44 83 LEU A CA 1
ATOM 627 C C . LEU A 1 83 ? 2.198 -4.394 16.281 1.00 64.44 83 LEU A C 1
ATOM 629 O O . LEU A 1 83 ? 1.570 -4.569 17.321 1.00 64.44 83 LEU A O 1
ATOM 633 N N . MET A 1 84 ? 2.407 -5.375 15.397 1.00 65.69 84 MET A N 1
ATOM 634 C CA . MET A 1 84 ? 1.954 -6.750 15.615 1.00 65.69 84 MET A CA 1
ATOM 635 C C . MET A 1 84 ? 2.673 -7.444 16.773 1.00 65.69 84 MET A C 1
ATOM 637 O O . MET A 1 84 ? 2.029 -8.168 17.520 1.00 65.69 84 MET A O 1
ATOM 641 N N . SER A 1 85 ? 3.975 -7.208 16.973 1.00 63.62 85 SER A N 1
ATOM 642 C CA . SER A 1 85 ? 4.696 -7.781 18.121 1.00 63.62 85 SER A CA 1
ATOM 643 C C . SER A 1 85 ? 4.222 -7.237 19.471 1.00 63.62 85 SER A C 1
ATOM 645 O O . SER A 1 85 ? 4.489 -7.853 20.498 1.00 63.62 85 SER A O 1
ATOM 647 N N . ASN A 1 86 ? 3.528 -6.095 19.466 1.00 56.78 86 ASN A N 1
ATOM 648 C CA . ASN A 1 86 ? 2.969 -5.456 20.657 1.00 56.78 86 ASN A CA 1
ATOM 649 C C . ASN A 1 86 ? 1.455 -5.692 20.811 1.00 56.78 86 ASN A C 1
ATOM 651 O O . ASN A 1 86 ? 0.870 -5.251 21.799 1.00 56.78 86 ASN A O 1
ATOM 655 N N . ALA A 1 87 ? 0.808 -6.340 19.839 1.00 56.38 87 ALA A N 1
ATOM 656 C CA . ALA A 1 87 ? -0.598 -6.706 19.913 1.00 56.38 87 ALA A CA 1
ATOM 657 C C . ALA A 1 87 ? -0.707 -8.111 20.521 1.00 56.38 87 ALA A C 1
ATOM 659 O O . ALA A 1 87 ? -0.289 -9.085 19.902 1.00 56.38 87 ALA A O 1
ATOM 660 N N . GLU A 1 88 ? -1.249 -8.209 21.740 1.00 51.41 88 GLU A N 1
ATOM 661 C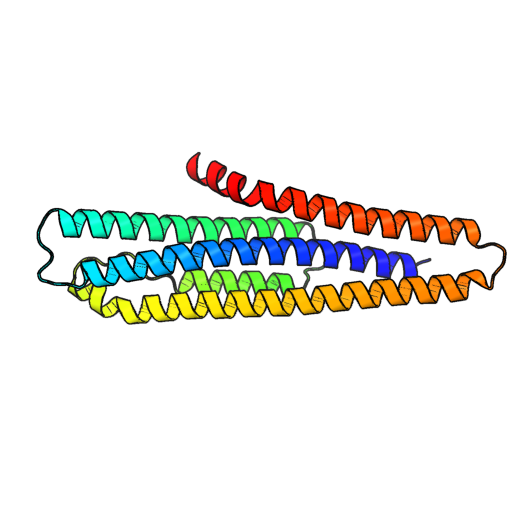 CA . GLU A 1 88 ? -1.378 -9.478 22.483 1.00 51.41 88 GLU A CA 1
ATOM 662 C C . GLU A 1 88 ? -2.240 -10.529 21.767 1.00 51.41 88 GLU A C 1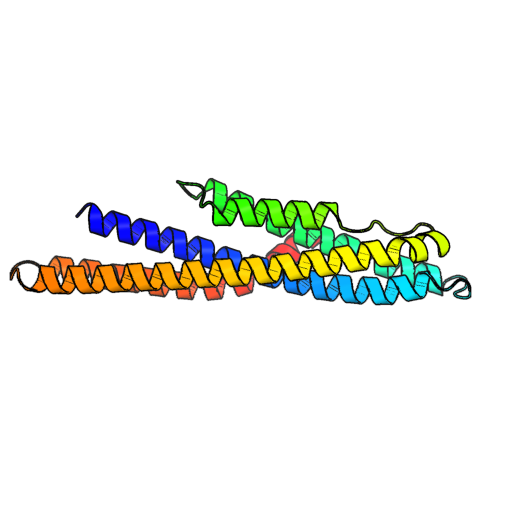
ATOM 664 O O . GLU A 1 88 ? -2.063 -11.715 22.008 1.00 51.41 88 GLU A O 1
ATOM 669 N N . ASP A 1 89 ? -3.075 -10.109 20.815 1.00 51.84 89 ASP A N 1
ATOM 670 C CA . ASP A 1 89 ? -3.721 -10.980 19.841 1.00 51.84 89 ASP A CA 1
ATOM 671 C C . ASP A 1 89 ? -3.615 -10.326 18.462 1.00 51.84 89 ASP A C 1
ATOM 673 O O . ASP A 1 89 ? -4.020 -9.177 18.255 1.0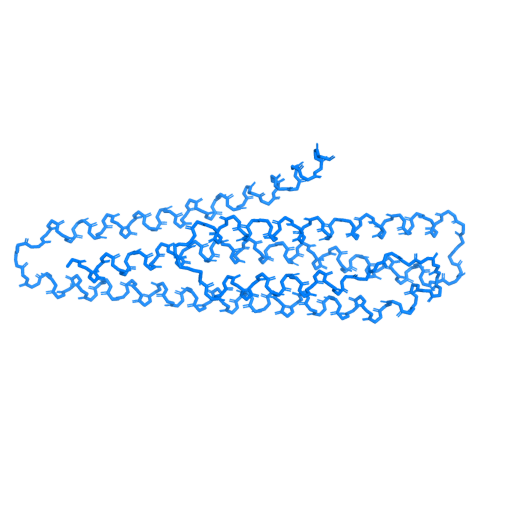0 51.84 89 ASP A O 1
ATOM 677 N N . GLY A 1 90 ? -3.024 -11.041 17.504 1.00 53.47 90 GLY A N 1
ATOM 678 C CA . GLY A 1 90 ? -2.848 -10.557 16.140 1.00 53.47 90 GLY A CA 1
ATOM 679 C C . GLY A 1 90 ? -4.200 -10.248 15.505 1.00 53.47 90 GLY A C 1
ATOM 680 O O . GLY A 1 90 ? -4.919 -11.158 15.099 1.00 53.47 90 GLY A O 1
ATOM 681 N N . ASN A 1 91 ? -4.549 -8.964 15.405 1.00 61.16 91 ASN A N 1
ATOM 682 C CA . ASN A 1 91 ? -5.790 -8.548 14.766 1.00 61.16 91 ASN A CA 1
ATOM 683 C C . ASN A 1 91 ? -5.791 -9.059 13.304 1.00 61.16 91 ASN A C 1
ATOM 685 O O . ASN A 1 91 ? -4.873 -8.725 12.546 1.00 61.16 91 ASN A O 1
ATOM 689 N N . PRO A 1 92 ? -6.783 -9.861 12.876 1.00 62.59 92 PRO A N 1
ATOM 690 C CA . PRO A 1 92 ? -6.810 -10.466 11.542 1.00 62.59 92 PRO A CA 1
ATOM 691 C C . PRO A 1 92 ? -6.780 -9.437 10.400 1.00 62.59 92 PRO A C 1
ATOM 693 O O . PRO A 1 92 ? -6.239 -9.729 9.332 1.00 62.59 92 PRO A O 1
ATOM 696 N N . GLY A 1 93 ? -7.268 -8.210 10.626 1.00 65.62 93 GLY A N 1
ATOM 697 C CA . GLY A 1 93 ? -7.136 -7.113 9.657 1.00 65.62 93 GLY A CA 1
ATOM 698 C C . GLY A 1 93 ? -5.682 -6.669 9.428 1.00 65.62 93 GLY A C 1
ATOM 699 O O . GLY A 1 93 ? -5.313 -6.282 8.323 1.00 65.62 93 GLY A O 1
ATOM 700 N N . MET A 1 94 ? -4.829 -6.798 10.446 1.00 68.25 94 MET A N 1
ATOM 701 C CA . MET A 1 94 ? -3.405 -6.433 10.418 1.00 68.25 94 MET A CA 1
ATOM 702 C C . MET A 1 94 ? -2.555 -7.459 9.652 1.00 68.25 94 MET A C 1
ATOM 704 O O . MET A 1 94 ? -1.630 -7.107 8.925 1.00 68.25 94 MET A O 1
ATOM 708 N N . LEU A 1 95 ? -2.897 -8.745 9.768 1.00 73.31 95 LEU A N 1
ATOM 709 C CA . LEU A 1 95 ? -2.273 -9.808 8.971 1.00 73.31 95 LEU A CA 1
ATOM 710 C C . LEU A 1 95 ? -2.610 -9.656 7.486 1.00 73.31 95 LEU A C 1
ATOM 712 O O . LEU A 1 95 ? -1.742 -9.808 6.627 1.00 73.31 95 LEU A O 1
ATOM 716 N N . ARG A 1 96 ? -3.865 -9.308 7.185 1.00 77.44 96 ARG A N 1
ATOM 717 C CA . ARG A 1 96 ? -4.309 -9.040 5.816 1.00 77.44 96 ARG A CA 1
ATOM 718 C C . ARG A 1 96 ? -3.581 -7.842 5.208 1.00 77.44 96 ARG A C 1
ATOM 720 O O . ARG A 1 96 ? -3.201 -7.905 4.041 1.00 77.44 96 ARG A O 1
ATOM 727 N N . SER A 1 97 ? -3.379 -6.764 5.969 1.00 75.94 97 SER A N 1
ATOM 728 C CA . SER A 1 97 ? -2.678 -5.585 5.457 1.00 75.94 97 SER A CA 1
ATOM 729 C C . SER A 1 97 ? -1.210 -5.866 5.144 1.00 75.94 97 SER A C 1
ATOM 731 O O . SER A 1 97 ? -0.727 -5.439 4.096 1.00 75.94 97 SER A O 1
ATOM 733 N N . LEU A 1 98 ? -0.535 -6.669 5.968 1.00 78.19 98 LEU A N 1
ATOM 734 C CA . LEU A 1 98 ? 0.804 -7.180 5.672 1.00 78.19 98 LEU A CA 1
ATOM 735 C C . LEU A 1 98 ? 0.850 -8.023 4.392 1.00 78.19 98 LEU A C 1
ATOM 737 O O . LEU A 1 98 ? 1.689 -7.762 3.532 1.00 78.19 98 LEU A O 1
ATOM 741 N N . ASP A 1 99 ? -0.059 -8.990 4.238 1.00 83.50 99 ASP A N 1
ATOM 742 C CA . ASP A 1 99 ? -0.129 -9.842 3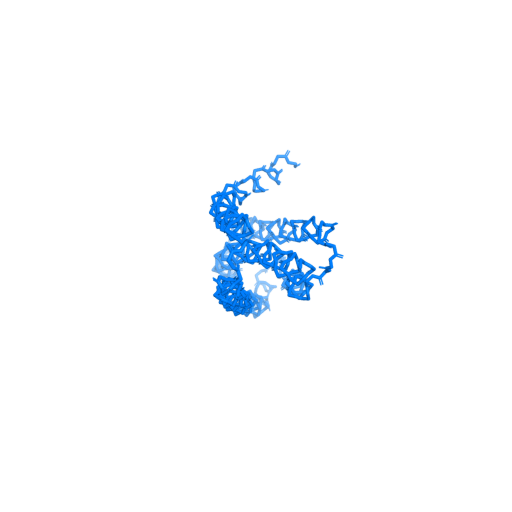.040 1.00 83.50 99 ASP A CA 1
ATOM 743 C C . ASP A 1 99 ? -0.371 -9.007 1.770 1.00 83.50 99 ASP A C 1
ATOM 745 O O . ASP A 1 99 ? 0.270 -9.219 0.740 1.00 83.50 99 ASP A O 1
ATOM 749 N N . LEU A 1 100 ? -1.239 -7.992 1.842 1.00 85.25 100 LEU A N 1
ATOM 750 C CA . LEU A 1 100 ? -1.472 -7.069 0.729 1.00 85.25 100 LEU A CA 1
ATOM 751 C C . LEU A 1 100 ? -0.220 -6.258 0.373 1.00 85.25 100 LEU A C 1
ATOM 753 O O . LEU A 1 100 ? 0.123 -6.170 -0.806 1.00 85.25 100 LEU A O 1
ATOM 757 N N . LEU A 1 101 ? 0.495 -5.714 1.361 1.00 85.88 101 LEU A N 1
ATOM 758 C CA . LEU A 1 101 ? 1.745 -4.983 1.124 1.00 85.88 101 LEU A CA 1
ATOM 759 C C . LEU A 1 101 ? 2.823 -5.878 0.497 1.00 85.88 101 LEU A C 1
ATOM 761 O O . LEU A 1 101 ? 3.510 -5.452 -0.433 1.00 85.88 101 LEU A O 1
ATOM 765 N N . GLU A 1 102 ? 2.947 -7.129 0.948 1.00 86.00 102 GLU A N 1
ATOM 766 C CA . GLU A 1 102 ? 3.874 -8.102 0.358 1.00 86.00 102 GLU A CA 1
ATOM 767 C C . GLU A 1 102 ? 3.505 -8.439 -1.092 1.00 86.00 102 GLU A C 1
ATOM 769 O O . GLU A 1 102 ? 4.377 -8.469 -1.968 1.00 86.00 102 GLU A O 1
ATOM 774 N N . ARG A 1 103 ? 2.211 -8.619 -1.383 1.00 88.12 103 ARG A N 1
ATOM 775 C CA . ARG A 1 103 ? 1.727 -8.835 -2.754 1.00 88.12 103 ARG A CA 1
ATOM 776 C C . ARG A 1 103 ? 2.041 -7.649 -3.655 1.00 88.12 103 ARG A C 1
ATOM 778 O O . ARG A 1 103 ? 2.523 -7.865 -4.767 1.00 88.12 103 ARG A O 1
ATOM 785 N N . ILE A 1 104 ? 1.815 -6.419 -3.193 1.00 90.12 104 ILE A N 1
ATOM 786 C CA . ILE A 1 104 ? 2.142 -5.201 -3.949 1.00 90.12 104 ILE A CA 1
ATOM 787 C C . ILE A 1 104 ? 3.645 -5.147 -4.228 1.00 90.12 104 ILE A C 1
ATOM 789 O O . ILE A 1 104 ? 4.047 -5.000 -5.381 1.00 90.12 104 ILE A O 1
ATOM 793 N N . ALA A 1 105 ? 4.479 -5.354 -3.205 1.00 87.19 105 ALA A N 1
ATOM 794 C CA . ALA A 1 105 ? 5.932 -5.350 -3.353 1.00 87.19 105 ALA A CA 1
ATOM 795 C C . ALA A 1 105 ? 6.428 -6.395 -4.362 1.00 87.19 105 ALA A C 1
ATOM 797 O O . ALA A 1 105 ? 7.314 -6.106 -5.165 1.00 87.19 105 ALA A O 1
ATOM 798 N N . SER A 1 106 ? 5.821 -7.585 -4.380 1.00 87.94 106 SER A N 1
ATOM 799 C CA . SER A 1 106 ? 6.175 -8.643 -5.335 1.00 87.94 106 SER A CA 1
ATOM 800 C C . SER A 1 106 ? 5.843 -8.303 -6.795 1.00 87.94 106 SER A C 1
ATOM 802 O O . SER A 1 106 ? 6.446 -8.869 -7.707 1.00 87.94 106 SER A O 1
ATOM 804 N N . ARG A 1 107 ? 4.903 -7.375 -7.023 1.00 89.38 107 ARG A N 1
ATOM 805 C CA . ARG A 1 107 ? 4.444 -6.944 -8.352 1.00 89.38 107 ARG A CA 1
ATOM 806 C C . ARG A 1 107 ? 5.184 -5.723 -8.892 1.00 89.38 107 ARG A C 1
ATOM 808 O O . ARG A 1 107 ? 4.932 -5.347 -10.032 1.00 89.38 107 ARG A O 1
ATOM 815 N N . LEU A 1 108 ? 6.063 -5.090 -8.111 1.00 89.25 108 LEU A N 1
ATOM 816 C CA . LEU A 1 108 ? 6.764 -3.885 -8.548 1.00 89.25 108 LEU A CA 1
ATOM 817 C C . LEU A 1 108 ? 7.706 -4.203 -9.731 1.00 89.25 108 LEU A C 1
ATOM 819 O O . LEU A 1 108 ? 8.657 -4.979 -9.567 1.00 89.25 108 LEU A O 1
ATOM 823 N N . PRO A 1 109 ? 7.495 -3.601 -10.916 1.00 89.25 109 PRO A N 1
ATOM 824 C CA . PRO A 1 109 ? 8.323 -3.869 -12.083 1.00 89.25 109 PRO A CA 1
ATOM 825 C C . PRO A 1 109 ? 9.729 -3.284 -11.920 1.00 89.25 109 PRO A C 1
ATOM 827 O O . PRO A 1 109 ? 9.914 -2.094 -11.643 1.00 89.25 109 PRO A O 1
ATOM 830 N N . ARG A 1 110 ? 10.740 -4.134 -12.121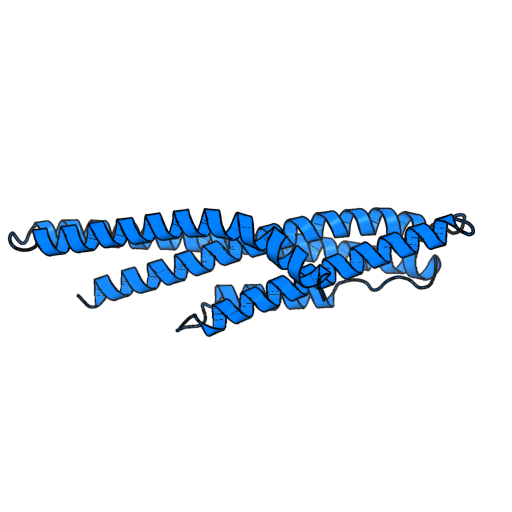 1.00 90.69 110 ARG A N 1
ATOM 831 C CA . ARG A 1 110 ? 12.158 -3.754 -12.027 1.00 90.69 110 ARG A CA 1
ATOM 832 C C . ARG A 1 110 ? 12.537 -2.740 -13.112 1.00 90.69 110 ARG A C 1
ATOM 834 O O . ARG A 1 110 ? 11.920 -2.735 -14.166 1.00 90.69 110 ARG A O 1
ATOM 841 N N . PRO A 1 111 ? 13.576 -1.913 -12.919 1.00 90.19 111 PRO A N 1
ATOM 842 C CA . PRO A 1 111 ? 14.047 -1.007 -13.965 1.00 90.19 111 PRO A CA 1
ATOM 843 C C . PRO A 1 111 ? 14.339 -1.735 -15.292 1.00 90.19 111 PRO A C 1
ATOM 845 O O . PRO A 1 111 ? 15.006 -2.775 -15.265 1.00 90.19 111 PRO A O 1
ATOM 848 N N . PRO A 1 112 ? 13.868 -1.212 -16.441 1.00 90.62 112 PRO A N 1
ATOM 849 C CA . PRO A 1 112 ? 14.071 -1.856 -17.733 1.00 90.62 112 PRO A CA 1
ATOM 850 C C . PRO A 1 112 ? 15.526 -1.696 -18.191 1.00 90.62 112 PRO A C 1
ATOM 852 O O . PRO A 1 112 ? 16.175 -0.693 -17.888 1.00 90.62 112 PRO A O 1
ATOM 855 N N . ALA A 1 113 ? 16.039 -2.673 -18.941 1.00 87.62 113 ALA A N 1
ATOM 856 C CA . ALA A 1 113 ? 17.395 -2.614 -19.494 1.00 87.62 113 ALA A CA 1
ATOM 857 C C . ALA A 1 113 ? 17.487 -1.718 -20.743 1.00 87.62 113 ALA A C 1
ATOM 859 O O . ALA A 1 113 ? 18.505 -1.064 -20.962 1.00 87.62 113 ALA A O 1
ATOM 860 N N . ASP A 1 114 ? 16.429 -1.691 -21.555 1.00 85.75 114 ASP A N 1
ATOM 861 C CA . ASP A 1 114 ? 16.353 -0.959 -22.816 1.00 85.75 114 ASP A CA 1
ATOM 862 C C . ASP A 1 114 ? 14.906 -0.540 -23.151 1.00 85.75 114 ASP A C 1
ATOM 864 O O . ASP A 1 114 ? 13.951 -0.857 -22.433 1.00 85.75 114 ASP A O 1
ATOM 868 N N . SER A 1 115 ? 14.729 0.185 -24.259 1.00 88.00 115 SER A N 1
ATOM 869 C CA . SER A 1 115 ? 13.416 0.657 -24.718 1.00 88.00 115 SER A CA 1
ATOM 870 C C . SER A 1 115 ? 12.453 -0.480 -25.081 1.00 88.00 115 SER A C 1
ATOM 872 O O . SER A 1 115 ? 11.239 -0.326 -24.943 1.00 88.00 115 SER A O 1
ATOM 874 N N . ALA A 1 116 ? 12.962 -1.630 -25.537 1.00 89.62 116 ALA A N 1
ATOM 875 C CA . ALA A 1 116 ? 12.132 -2.790 -25.855 1.00 89.62 116 ALA A CA 1
ATOM 876 C C . ALA A 1 116 ? 11.564 -3.431 -24.577 1.00 89.62 116 ALA A C 1
ATOM 878 O O . ALA A 1 116 ? 10.359 -3.677 -24.496 1.00 89.62 116 ALA A O 1
ATOM 879 N N . ALA A 1 117 ? 12.402 -3.614 -23.554 1.00 91.06 117 ALA A N 1
ATOM 880 C CA . ALA A 1 117 ? 11.994 -4.059 -22.228 1.00 91.06 117 ALA A CA 1
ATOM 881 C C . ALA A 1 117 ? 11.028 -3.062 -21.578 1.00 91.06 117 ALA A C 1
ATOM 883 O O . ALA A 1 117 ? 10.024 -3.474 -21.003 1.00 91.06 117 ALA A O 1
ATOM 884 N N . ALA A 1 118 ? 11.270 -1.756 -21.727 1.00 91.31 118 ALA A N 1
ATOM 885 C CA . ALA A 1 118 ? 10.373 -0.726 -21.209 1.00 91.31 118 ALA A CA 1
ATOM 886 C C . ALA A 1 118 ? 8.954 -0.839 -21.791 1.00 91.31 118 ALA A C 1
ATOM 888 O O . ALA A 1 118 ? 7.983 -0.769 -21.040 1.00 91.31 118 ALA A O 1
ATOM 889 N N . ARG A 1 119 ? 8.816 -1.093 -23.103 1.00 91.31 119 ARG A N 1
ATOM 890 C CA . ARG A 1 119 ? 7.504 -1.337 -23.736 1.00 91.31 119 ARG A CA 1
ATOM 891 C C . ARG A 1 119 ? 6.809 -2.574 -23.201 1.00 91.31 119 ARG A C 1
ATOM 893 O O . ARG A 1 119 ? 5.614 -2.522 -22.931 1.00 91.31 119 ARG A O 1
ATOM 900 N N . ALA A 1 120 ? 7.548 -3.673 -23.076 1.00 93.44 120 ALA A N 1
ATOM 901 C CA . ALA A 1 120 ? 7.003 -4.929 -22.576 1.00 93.44 120 ALA A CA 1
ATOM 902 C C . ALA A 1 120 ? 6.507 -4.806 -21.124 1.00 93.44 120 ALA A C 1
ATOM 904 O O . ALA A 1 120 ? 5.588 -5.515 -20.738 1.00 93.44 120 ALA A O 1
ATOM 905 N N . MET A 1 121 ? 7.077 -3.872 -20.358 1.00 93.62 121 MET A N 1
ATOM 906 C CA . MET A 1 121 ? 6.807 -3.676 -18.936 1.00 93.62 121 MET A CA 1
ATOM 907 C C . MET A 1 121 ? 5.663 -2.698 -18.620 1.00 93.62 121 MET A C 1
ATOM 909 O O . MET A 1 121 ? 5.178 -2.660 -17.491 1.00 93.62 121 MET A O 1
ATOM 913 N N . LEU A 1 122 ? 5.198 -1.906 -19.592 1.00 91.75 122 LEU A N 1
ATOM 914 C CA . LEU A 1 122 ? 4.030 -1.027 -19.429 1.00 91.75 122 LEU A CA 1
ATOM 915 C C . LEU A 1 122 ? 2.789 -1.737 -18.841 1.00 91.75 122 LEU A C 1
ATOM 917 O O . LEU A 1 122 ? 2.204 -1.189 -17.902 1.00 91.75 122 LEU A O 1
ATOM 921 N N . PRO A 1 123 ? 2.376 -2.932 -19.323 1.00 93.44 123 PRO A N 1
ATOM 922 C CA . PRO A 1 123 ? 1.264 -3.658 -18.711 1.00 93.44 123 PRO A CA 1
ATOM 923 C C . PRO A 1 123 ? 1.548 -4.055 -17.256 1.00 93.44 123 PRO A C 1
ATOM 925 O O . PRO A 1 123 ? 0.656 -3.918 -16.419 1.00 93.44 123 PRO A O 1
ATOM 928 N N . ASP A 1 124 ? 2.773 -4.461 -16.922 1.00 93.25 124 ASP A N 1
ATOM 929 C CA . ASP A 1 124 ? 3.136 -4.859 -15.555 1.00 93.25 124 ASP A CA 1
ATOM 930 C C . ASP A 1 124 ? 3.031 -3.683 -14.581 1.00 93.25 124 ASP A C 1
ATOM 932 O O . ASP A 1 124 ? 2.483 -3.818 -13.487 1.00 93.25 124 ASP A O 1
ATOM 936 N N . LEU A 1 125 ? 3.484 -2.496 -14.995 1.00 92.31 125 LEU A N 1
ATOM 937 C CA . LEU A 1 125 ? 3.339 -1.291 -14.184 1.00 92.31 125 LEU A CA 1
ATOM 938 C C . LEU A 1 125 ? 1.869 -0.888 -14.018 1.00 92.31 125 LEU A C 1
ATOM 940 O O . LEU A 1 125 ? 1.468 -0.493 -12.925 1.00 92.31 125 LEU A O 1
ATOM 944 N N . SER A 1 126 ? 1.048 -1.038 -15.062 1.00 91.44 126 SER A N 1
ATOM 945 C CA . SER A 1 126 ? -0.393 -0.793 -14.942 1.00 91.44 126 SER A CA 1
ATOM 946 C C . SER A 1 126 ? -1.056 -1.761 -13.950 1.00 91.44 126 SER A C 1
ATOM 948 O O . SER A 1 126 ? -1.826 -1.336 -13.086 1.00 91.44 126 SER A O 1
ATOM 950 N N . ALA A 1 127 ? -0.679 -3.043 -13.979 1.00 92.06 127 ALA A N 1
ATOM 951 C CA . ALA A 1 127 ? -1.150 -4.040 -13.024 1.00 92.06 127 ALA A CA 1
ATOM 952 C C . ALA A 1 127 ? -0.680 -3.739 -11.591 1.00 92.06 127 ALA A C 1
ATOM 954 O O . ALA A 1 127 ? -1.438 -3.938 -10.641 1.00 92.06 127 ALA A O 1
ATOM 955 N N . PHE A 1 128 ? 0.540 -3.219 -11.424 1.00 93.75 128 PHE A N 1
ATOM 956 C CA . PHE A 1 128 ? 1.035 -2.737 -10.137 1.00 93.75 128 PHE A CA 1
ATOM 957 C C . PHE A 1 128 ? 0.196 -1.563 -9.608 1.00 93.75 128 PHE A C 1
ATOM 959 O O . PHE A 1 128 ? -0.270 -1.624 -8.473 1.00 93.75 128 PHE A O 1
ATOM 966 N N . THR A 1 129 ? -0.064 -0.536 -10.425 1.00 91.94 129 THR A N 1
ATOM 967 C CA . THR A 1 129 ? -0.882 0.623 -10.009 1.00 91.94 129 THR A CA 1
ATOM 968 C C . THR A 1 129 ? -2.307 0.223 -9.619 1.00 91.94 129 THR A C 1
ATOM 970 O O . THR A 1 129 ? -2.825 0.697 -8.611 1.00 91.94 129 THR A O 1
ATOM 973 N N . LEU A 1 130 ? -2.917 -0.721 -10.345 1.00 91.69 130 LEU A N 1
ATOM 974 C CA . LEU A 1 130 ? -4.223 -1.275 -9.979 1.00 91.69 130 LEU A CA 1
ATOM 975 C C . LEU A 1 130 ? -4.173 -2.025 -8.644 1.00 91.69 130 LEU A C 1
ATOM 977 O O . LEU A 1 130 ? -5.054 -1.839 -7.814 1.00 91.69 130 LEU A O 1
ATOM 981 N N . ALA A 1 131 ? -3.125 -2.813 -8.396 1.00 91.62 131 ALA A N 1
ATOM 982 C CA . ALA A 1 131 ? -2.960 -3.512 -7.123 1.00 91.62 131 ALA A CA 1
ATOM 983 C C . ALA A 1 131 ? -2.808 -2.544 -5.934 1.00 91.62 131 ALA A C 1
ATOM 985 O O . ALA A 1 131 ? -3.327 -2.812 -4.852 1.00 91.62 131 ALA A O 1
ATOM 986 N N . VAL A 1 132 ? -2.115 -1.416 -6.131 1.00 92.56 132 VAL A N 1
ATOM 987 C CA . VAL A 1 132 ? -2.000 -0.346 -5.123 1.00 92.56 132 VAL A CA 1
ATOM 988 C C . VAL A 1 132 ? -3.367 0.278 -4.837 1.00 92.56 132 VAL A C 1
ATOM 990 O O . VAL A 1 132 ? -3.728 0.448 -3.671 1.00 92.56 132 VAL A O 1
ATOM 993 N N . LEU A 1 133 ? -4.151 0.564 -5.881 1.00 90.94 133 LEU A N 1
ATOM 994 C CA . LEU A 1 133 ? -5.507 1.098 -5.748 1.00 90.94 133 LEU A CA 1
ATOM 995 C C . LEU A 1 133 ? -6.434 0.132 -4.991 1.00 90.94 133 LEU A C 1
ATOM 997 O O . LEU A 1 133 ? -7.074 0.533 -4.022 1.00 90.94 133 LEU A O 1
ATOM 1001 N N . GLU A 1 134 ? -6.449 -1.146 -5.376 1.00 90.25 134 GLU A N 1
ATOM 1002 C CA . GLU A 1 134 ? -7.236 -2.196 -4.713 1.00 90.25 134 GLU A CA 1
ATOM 1003 C C . GLU A 1 134 ? -6.878 -2.330 -3.225 1.00 90.25 134 GLU A C 1
ATOM 1005 O O . GLU A 1 134 ? -7.757 -2.472 -2.371 1.00 90.25 134 GLU A O 1
ATOM 1010 N N . ALA A 1 135 ? -5.587 -2.256 -2.891 1.00 89.44 135 ALA A N 1
ATOM 1011 C CA . ALA A 1 135 ? -5.136 -2.297 -1.505 1.00 89.44 135 ALA A CA 1
ATOM 1012 C C . ALA A 1 135 ? -5.591 -1.065 -0.712 1.00 89.44 135 ALA A C 1
ATOM 1014 O O . ALA A 1 135 ? -6.034 -1.202 0.430 1.00 89.44 135 ALA A O 1
ATOM 1015 N N . ARG A 1 136 ? -5.540 0.127 -1.320 1.00 88.81 136 ARG A N 1
ATOM 1016 C CA . ARG A 1 136 ? -6.018 1.369 -0.698 1.00 88.81 136 ARG A CA 1
ATOM 1017 C C . ARG A 1 136 ? -7.512 1.294 -0.386 1.00 88.81 136 ARG A C 1
ATOM 1019 O O . ARG A 1 136 ? -7.919 1.652 0.719 1.00 88.81 136 ARG A O 1
ATOM 1026 N N . ASP A 1 137 ? -8.307 0.785 -1.322 1.00 88.44 137 ASP A N 1
ATOM 1027 C CA . ASP A 1 137 ? -9.749 0.613 -1.141 1.00 88.44 137 ASP A CA 1
ATOM 1028 C C . ASP A 1 137 ? -10.056 -0.440 -0.063 1.00 88.44 137 ASP A C 1
ATOM 1030 O O . ASP A 1 137 ? -10.925 -0.222 0.785 1.00 88.44 137 ASP A O 1
ATOM 1034 N N . SER A 1 138 ? -9.288 -1.538 -0.014 1.00 86.31 138 SER A N 1
ATOM 1035 C CA . SER A 1 138 ? -9.386 -2.525 1.070 1.00 86.31 138 SER A CA 1
ATOM 1036 C C . SER A 1 138 ? -9.101 -1.900 2.435 1.00 86.31 138 SER A C 1
ATOM 1038 O O . SER A 1 138 ? -9.857 -2.132 3.373 1.00 86.31 138 SER A O 1
ATOM 1040 N N . PHE A 1 139 ? -8.052 -1.081 2.562 1.00 85.06 139 PHE A N 1
ATOM 1041 C CA . PHE A 1 139 ? -7.719 -0.429 3.834 1.00 85.06 139 PHE A CA 1
ATOM 1042 C C . PHE A 1 139 ? -8.764 0.605 4.243 1.00 85.06 139 PHE A C 1
ATOM 1044 O O . PHE A 1 139 ? -9.059 0.735 5.430 1.00 85.06 139 PHE A O 1
ATOM 1051 N N . ALA A 1 140 ? -9.363 1.313 3.285 1.00 84.94 140 ALA A N 1
ATOM 1052 C CA . ALA A 1 140 ? -10.464 2.227 3.562 1.00 84.94 140 ALA A CA 1
ATOM 1053 C C . ALA A 1 140 ? -11.702 1.481 4.092 1.00 84.94 140 ALA A C 1
ATOM 1055 O O . ALA A 1 140 ? -12.319 1.930 5.061 1.00 84.94 140 ALA A O 1
ATOM 1056 N N . ALA A 1 141 ? -12.032 0.330 3.499 1.00 85.25 141 ALA A N 1
ATOM 1057 C CA . ALA A 1 141 ? -13.119 -0.529 3.958 1.00 85.25 141 ALA A CA 1
ATOM 1058 C C . ALA A 1 141 ? -12.843 -1.117 5.353 1.00 85.25 141 ALA A C 1
ATOM 1060 O O . ALA A 1 141 ? -13.695 -1.020 6.236 1.00 85.25 141 ALA A O 1
ATOM 1061 N N . ASP A 1 142 ? -11.639 -1.655 5.577 1.00 82.06 142 ASP A N 1
ATOM 1062 C CA . ASP A 1 142 ? -11.222 -2.206 6.872 1.00 82.06 142 ASP A CA 1
ATOM 1063 C C . ASP A 1 142 ? -11.256 -1.120 7.964 1.00 82.06 142 ASP A C 1
ATOM 1065 O O . ASP A 1 142 ? -11.728 -1.354 9.078 1.00 82.06 142 ASP A O 1
ATOM 1069 N N . ARG A 1 143 ? -10.849 0.111 7.632 1.00 82.94 143 ARG A N 1
ATOM 1070 C CA . ARG A 1 143 ? -10.949 1.261 8.536 1.00 82.94 143 ARG A CA 1
ATOM 1071 C C . ARG A 1 143 ? -12.399 1.589 8.885 1.00 82.94 143 ARG A C 1
ATOM 1073 O O . ARG A 1 143 ? -12.696 1.796 10.058 1.00 82.94 143 ARG A O 1
ATOM 1080 N N . GLY A 1 144 ? -13.293 1.622 7.896 1.00 81.31 144 GLY A N 1
ATOM 1081 C CA . GLY A 1 144 ? -14.721 1.859 8.126 1.00 81.31 144 GLY A CA 1
ATOM 1082 C C . GLY A 1 144 ? -15.354 0.790 9.022 1.00 81.31 144 GLY A C 1
ATOM 1083 O O . GLY A 1 144 ? -16.149 1.116 9.901 1.00 81.31 144 GLY A O 1
ATOM 1084 N N . ALA A 1 145 ? -14.949 -0.474 8.868 1.00 81.50 145 ALA A N 1
ATOM 1085 C CA . ALA A 1 145 ? -15.385 -1.560 9.744 1.00 81.50 145 ALA A CA 1
ATOM 1086 C C . ALA A 1 145 ? -14.893 -1.374 11.191 1.00 81.50 145 ALA A C 1
ATOM 1088 O O . ALA A 1 145 ? -15.662 -1.562 12.133 1.00 81.50 145 ALA A O 1
ATOM 1089 N N . ILE A 1 146 ? -13.639 -0.951 11.380 1.00 81.00 146 ILE A N 1
ATOM 1090 C CA . ILE A 1 146 ? -13.090 -0.643 12.710 1.00 81.00 146 ILE A CA 1
ATOM 1091 C C . ILE A 1 146 ? -13.794 0.563 13.344 1.00 81.00 146 ILE A C 1
ATOM 1093 O O . ILE A 1 146 ? -14.089 0.532 14.537 1.00 81.00 146 ILE A O 1
ATOM 1097 N N . GLU A 1 147 ? -14.082 1.614 12.573 1.00 78.56 147 GLU A N 1
ATOM 1098 C CA . GLU A 1 147 ? -14.846 2.774 13.051 1.00 78.56 147 GLU A CA 1
ATOM 1099 C C . GLU A 1 147 ? -16.254 2.367 13.501 1.00 78.56 147 GLU A C 1
ATOM 1101 O O . GLU A 1 147 ? -16.672 2.745 14.594 1.00 78.56 147 GLU A O 1
ATOM 1106 N N . ALA A 1 148 ? -16.946 1.531 12.723 1.00 78.38 148 ALA A N 1
ATOM 1107 C CA . ALA A 1 148 ? -18.247 0.990 13.110 1.00 78.38 148 ALA A CA 1
ATOM 1108 C C . ALA A 1 148 ? -18.162 0.156 14.400 1.00 78.38 148 ALA A C 1
ATOM 1110 O O . ALA A 1 148 ? -18.985 0.326 15.297 1.00 78.38 148 ALA A O 1
ATOM 1111 N N . GLN A 1 149 ? -17.139 -0.694 14.538 1.00 78.19 149 GLN A N 1
ATOM 1112 C CA . GLN A 1 149 ? -16.934 -1.495 15.747 1.00 78.19 149 GLN A CA 1
ATOM 1113 C C . GLN A 1 149 ? -16.626 -0.627 16.977 1.00 78.19 149 GLN A C 1
ATOM 1115 O O . GLN A 1 149 ? -17.115 -0.908 18.068 1.00 78.19 149 GLN A O 1
ATOM 1120 N N . LEU A 1 150 ? -15.845 0.447 16.818 1.00 75.00 150 LEU A N 1
ATOM 1121 C CA . LEU A 1 150 ? -15.590 1.415 17.888 1.00 75.00 150 LEU A CA 1
ATOM 1122 C C . LEU A 1 150 ? -16.877 2.121 18.325 1.00 75.00 150 LEU A C 1
ATOM 1124 O O . LEU A 1 150 ? -17.096 2.268 19.525 1.00 75.00 150 LEU A O 1
ATOM 1128 N N . SER A 1 151 ? -17.732 2.524 17.381 1.00 74.56 151 SER A N 1
ATOM 1129 C CA . SER A 1 151 ? -19.041 3.107 17.693 1.00 74.56 151 SER A CA 1
ATOM 1130 C C . SER A 1 151 ? -19.937 2.133 18.455 1.00 74.56 151 SER A C 1
ATOM 1132 O O . SER A 1 151 ? -20.488 2.514 19.481 1.00 74.56 151 SER A O 1
ATOM 1134 N N . LEU A 1 152 ? -20.009 0.868 18.028 1.00 77.00 152 LEU A N 1
ATOM 1135 C CA . LEU A 1 152 ? -20.771 -0.168 18.733 1.00 77.00 152 LEU A CA 1
ATOM 1136 C C . LEU A 1 152 ? -20.254 -0.397 20.159 1.00 77.00 152 LEU A C 1
ATOM 1138 O O . LEU A 1 152 ? -21.043 -0.496 21.094 1.00 77.00 152 LEU A O 1
ATOM 1142 N N . ASN A 1 153 ? -18.934 -0.443 20.350 1.00 74.75 153 ASN A N 1
ATOM 1143 C CA . ASN A 1 153 ? -18.344 -0.587 21.681 1.00 74.75 153 ASN A CA 1
ATOM 1144 C C . ASN A 1 153 ? -18.661 0.623 22.580 1.00 74.75 153 ASN A C 1
ATOM 1146 O O . ASN A 1 153 ? -18.843 0.458 23.783 1.00 74.75 153 ASN A O 1
ATOM 1150 N N . LEU A 1 154 ? -18.729 1.836 22.018 1.00 74.00 154 LEU A N 1
ATOM 1151 C CA . LEU A 1 154 ? -19.134 3.036 22.756 1.00 74.00 154 LEU A CA 1
ATOM 1152 C C . LEU A 1 154 ? -20.620 3.003 23.133 1.00 74.00 154 LEU A C 1
ATOM 1154 O O . LEU A 1 154 ? -20.945 3.313 24.273 1.00 74.00 154 LEU A O 1
ATOM 1158 N N . GLU A 1 155 ? -21.500 2.580 22.225 1.00 79.56 155 GLU A N 1
ATOM 1159 C CA . GLU A 1 155 ? -22.931 2.400 22.514 1.00 79.56 155 GLU A CA 1
ATOM 1160 C C . GLU A 1 155 ? -23.152 1.356 23.619 1.00 79.56 155 GLU A C 1
ATOM 1162 O O . GLU A 1 155 ? -23.895 1.607 24.562 1.00 79.56 155 GLU A O 1
ATOM 1167 N N . GLN A 1 156 ? -22.431 0.230 23.579 1.00 76.38 156 GLN A N 1
ATOM 1168 C CA . GLN A 1 156 ? -22.483 -0.783 24.640 1.00 76.38 156 GLN A CA 1
ATOM 1169 C C . GLN A 1 156 ? -22.007 -0.243 25.995 1.00 76.38 156 GLN A C 1
ATOM 1171 O O . GLN A 1 156 ? -22.587 -0.582 27.026 1.00 76.38 156 GLN A O 1
ATOM 1176 N N . LEU A 1 157 ? -20.970 0.603 26.012 1.00 71.38 157 LEU A N 1
ATOM 1177 C CA . LEU A 1 157 ? -20.527 1.276 27.236 1.00 71.38 157 LEU A CA 1
ATOM 1178 C C . LEU A 1 157 ? -21.608 2.215 27.782 1.00 71.38 157 LEU A C 1
ATOM 1180 O O . LEU A 1 157 ? -21.837 2.226 28.991 1.00 71.38 157 LEU A O 1
ATOM 1184 N N . ASP A 1 158 ? -22.272 2.979 26.916 1.00 72.00 158 ASP A N 1
ATOM 1185 C CA . ASP A 1 158 ? -23.341 3.901 27.307 1.00 72.00 158 ASP A CA 1
ATOM 1186 C C . ASP A 1 158 ? -24.575 3.140 27.838 1.00 72.00 158 ASP A C 1
ATOM 1188 O O . ASP A 1 158 ? -25.122 3.504 28.884 1.00 72.00 158 ASP A O 1
ATOM 1192 N N . ASP A 1 159 ? -24.961 2.032 27.197 1.00 77.62 159 ASP A N 1
ATOM 1193 C CA . ASP A 1 159 ? -26.046 1.152 27.649 1.00 77.62 159 ASP A CA 1
ATOM 1194 C C . ASP A 1 159 ? -25.724 0.509 29.005 1.00 77.62 159 ASP A C 1
ATOM 1196 O O . ASP A 1 159 ? -26.551 0.531 29.923 1.00 77.62 159 ASP A O 1
ATOM 1200 N N . GLN A 1 160 ? -24.496 0.002 29.178 1.00 69.44 160 GLN A N 1
ATOM 1201 C CA . GLN A 1 160 ? -24.043 -0.546 30.456 1.00 69.44 160 GLN A CA 1
ATOM 1202 C C . GLN A 1 160 ? -24.043 0.525 31.556 1.00 69.44 160 GLN A C 1
ATOM 1204 O O . GLN A 1 160 ? -24.516 0.261 32.665 1.00 69.44 160 GLN A O 1
ATOM 1209 N N . GLN A 1 161 ? -23.605 1.753 31.260 1.00 64.75 161 GLN A N 1
ATOM 1210 C CA . GLN A 1 161 ? -23.687 2.888 32.187 1.00 64.75 161 GLN A CA 1
ATOM 1211 C C . GLN A 1 161 ? -25.133 3.253 32.552 1.00 64.75 161 GLN A C 1
ATOM 1213 O O . GLN A 1 161 ? -25.399 3.572 33.714 1.00 64.75 161 GLN A O 1
ATOM 1218 N N . ALA A 1 162 ? -26.069 3.192 31.602 1.00 65.75 162 ALA A N 1
ATOM 1219 C CA . ALA A 1 162 ? -27.486 3.442 31.855 1.00 65.75 162 ALA A CA 1
ATOM 1220 C C . ALA A 1 162 ? -28.100 2.365 32.765 1.00 65.75 162 ALA A C 1
ATOM 1222 O O . ALA A 1 162 ? -28.825 2.700 33.704 1.00 65.75 162 ALA A O 1
ATOM 1223 N N . THR A 1 163 ? -27.757 1.087 32.559 1.00 61.16 163 THR A N 1
ATOM 1224 C CA . THR A 1 163 ? -28.178 -0.007 33.454 1.00 61.16 163 THR A CA 1
ATOM 1225 C C . THR A 1 163 ? -27.525 0.046 34.836 1.00 61.16 163 THR A C 1
ATOM 1227 O O . THR A 1 163 ? -28.176 -0.285 35.824 1.00 61.16 163 THR A O 1
ATOM 1230 N N . LEU A 1 164 ? -26.268 0.493 34.937 1.00 57.88 164 LEU A N 1
ATOM 1231 C CA . LEU A 1 164 ? -25.565 0.646 36.214 1.00 57.88 164 LEU A CA 1
ATOM 1232 C C . LEU A 1 164 ? -26.087 1.842 37.021 1.00 57.88 164 LEU A C 1
ATOM 1234 O O . LEU A 1 164 ? -26.201 1.737 38.234 1.00 57.88 164 LEU A O 1
ATOM 1238 N N . GLY A 1 165 ? -26.503 2.931 36.366 1.00 56.00 165 GLY A N 1
ATOM 1239 C CA . GLY A 1 165 ? -27.095 4.106 37.021 1.00 56.00 165 GLY A CA 1
ATOM 1240 C C . GLY A 1 165 ? -28.427 3.854 37.745 1.00 56.00 165 GLY A C 1
ATOM 1241 O O . GLY A 1 165 ? -28.866 4.710 38.507 1.00 56.00 165 GLY A O 1
ATOM 1242 N N . ALA A 1 166 ? -29.060 2.692 37.551 1.00 60.91 166 ALA A N 1
ATOM 1243 C CA . ALA A 1 166 ? -30.205 2.245 38.350 1.00 60.91 166 ALA A CA 1
ATOM 1244 C C . ALA A 1 166 ? -29.800 1.659 39.723 1.00 60.91 166 ALA A C 1
ATOM 1246 O O . ALA A 1 166 ? -30.664 1.396 40.559 1.00 60.91 166 ALA A O 1
ATOM 1247 N N . LEU A 1 167 ? -28.500 1.445 39.960 1.00 55.59 167 LEU A N 1
ATOM 1248 C CA . LEU A 1 167 ? -27.918 0.953 41.207 1.00 55.59 167 LEU A CA 1
ATOM 1249 C C . LEU A 1 167 ? -27.151 2.112 41.869 1.00 55.59 167 LEU A C 1
ATOM 1251 O O . LEU A 1 167 ? -26.026 2.428 41.492 1.00 55.59 167 LEU A O 1
ATOM 1255 N N . GLU A 1 168 ? -27.794 2.743 42.850 1.00 54.56 168 GLU A N 1
ATOM 1256 C CA . GLU A 1 168 ? -27.494 4.033 43.509 1.00 54.56 168 GLU A CA 1
ATOM 1257 C C . GLU A 1 168 ? -26.068 4.204 44.107 1.00 54.56 168 GLU A C 1
ATOM 1259 O O . GLU A 1 168 ? -25.708 5.303 44.511 1.00 54.56 168 GLU A O 1
ATOM 1264 N N . ASP A 1 169 ? -25.223 3.163 44.105 1.00 52.97 169 ASP A N 1
ATOM 1265 C CA . ASP A 1 169 ? -23.853 3.143 44.666 1.00 52.97 169 ASP A CA 1
ATOM 1266 C C . ASP A 1 169 ? -22.725 3.149 43.595 1.00 52.97 169 ASP A C 1
ATOM 1268 O O . ASP A 1 169 ? -21.556 2.883 43.883 1.00 52.97 169 ASP A O 1
ATOM 1272 N N . THR A 1 170 ? -23.043 3.429 42.323 1.00 53.97 170 THR A N 1
ATOM 1273 C CA . THR A 1 170 ? -22.108 3.282 41.179 1.00 53.97 170 THR A CA 1
ATOM 1274 C C . THR A 1 170 ? -21.520 4.581 40.608 1.00 53.97 170 THR A C 1
ATOM 1276 O O . THR A 1 170 ? -20.744 4.505 39.653 1.00 53.97 170 THR A O 1
ATOM 1279 N N . ASP A 1 171 ? -21.778 5.766 41.178 1.00 54.75 171 ASP A N 1
ATOM 1280 C CA . ASP A 1 171 ? -21.250 7.045 40.647 1.00 54.75 171 ASP A CA 1
ATOM 1281 C C . ASP A 1 171 ? -19.713 7.056 40.490 1.00 54.75 171 ASP A C 1
ATOM 1283 O O . ASP A 1 171 ? -19.178 7.624 39.536 1.00 54.75 171 ASP A O 1
ATOM 1287 N N . LEU A 1 172 ? -18.987 6.342 41.359 1.00 57.19 172 LEU A N 1
ATOM 1288 C CA . LEU A 1 172 ? -17.531 6.192 41.261 1.00 57.19 172 LEU A CA 1
ATOM 1289 C C . LEU A 1 172 ? -17.097 5.326 40.061 1.00 57.19 172 LEU A C 1
ATOM 1291 O O . LEU A 1 172 ? -16.091 5.613 39.413 1.00 57.19 172 LEU A O 1
ATOM 1295 N N . LEU A 1 173 ? -17.866 4.281 39.740 1.00 53.03 173 LEU A N 1
ATOM 1296 C CA . LEU A 1 173 ? -17.638 3.417 38.575 1.00 53.03 173 LEU A CA 1
ATOM 1297 C C . LEU A 1 173 ? -18.013 4.134 37.273 1.00 53.03 173 LEU A C 1
ATOM 1299 O O . LEU A 1 173 ? -17.328 3.977 36.263 1.00 53.03 173 LEU A O 1
ATOM 1303 N N . LYS A 1 174 ? -19.052 4.974 37.309 1.00 56.78 174 LYS A N 1
ATOM 1304 C CA . LYS A 1 174 ? -19.465 5.818 36.186 1.00 56.78 174 LYS A CA 1
ATOM 1305 C C . LYS A 1 174 ? -18.393 6.845 35.835 1.00 56.78 174 LYS A C 1
ATOM 1307 O O . LYS A 1 174 ? -18.039 6.967 34.664 1.00 56.78 174 LYS A O 1
ATOM 1312 N N . GLU A 1 175 ? -17.820 7.526 36.828 1.00 62.19 175 GLU A N 1
ATOM 1313 C CA . GLU A 1 175 ? -16.731 8.467 36.557 1.00 62.19 175 GLU A CA 1
ATOM 1314 C C . GLU A 1 175 ? -15.403 7.789 36.206 1.00 62.19 175 GLU A C 1
ATOM 1316 O O . GLU A 1 175 ? -14.644 8.338 35.406 1.00 62.19 175 GLU A O 1
ATOM 1321 N N . ALA A 1 176 ? -15.147 6.563 36.678 1.00 56.03 176 ALA A N 1
ATOM 1322 C CA . ALA A 1 176 ? -14.020 5.760 36.199 1.00 56.03 176 ALA A CA 1
ATOM 1323 C C . ALA A 1 176 ? -14.167 5.398 34.708 1.00 56.03 176 ALA A C 1
ATOM 1325 O O . ALA A 1 176 ? -13.241 5.622 33.924 1.00 56.03 176 ALA A O 1
ATOM 1326 N N . ALA A 1 177 ? -15.348 4.926 34.292 1.00 50.94 177 ALA A N 1
ATOM 1327 C CA . ALA A 1 177 ? -15.643 4.608 32.896 1.00 50.94 177 ALA A CA 1
ATOM 1328 C C . ALA A 1 177 ? -15.603 5.858 31.998 1.00 50.94 177 ALA A C 1
ATOM 1330 O O . ALA A 1 177 ? -15.077 5.814 30.885 1.00 50.94 177 ALA A O 1
ATOM 1331 N N . ARG A 1 178 ? -16.091 7.004 32.492 1.00 63.19 178 ARG A N 1
ATOM 1332 C CA . ARG A 1 178 ? -16.060 8.283 31.770 1.00 63.19 178 ARG A CA 1
ATOM 1333 C C . ARG A 1 178 ? -14.641 8.822 31.597 1.00 63.19 178 ARG A C 1
ATOM 1335 O O . ARG A 1 178 ? -14.290 9.255 30.498 1.00 63.19 178 ARG A O 1
ATOM 1342 N N . LEU A 1 179 ? -13.812 8.759 32.641 1.00 72.81 179 LEU A N 1
ATOM 1343 C CA . LEU A 1 179 ? -12.389 9.102 32.563 1.00 72.81 179 LEU A CA 1
ATOM 1344 C C . LEU A 1 179 ? -11.651 8.211 31.564 1.00 72.81 179 LEU A C 1
ATOM 1346 O O . LEU A 1 179 ? -10.860 8.716 30.772 1.00 72.81 179 LEU A O 1
ATOM 1350 N N . GLN A 1 180 ? -11.926 6.909 31.558 1.00 60.47 180 GLN A N 1
ATOM 1351 C CA . GLN A 1 180 ? -11.279 5.966 30.646 1.00 60.47 180 GLN A CA 1
ATOM 1352 C C . GLN A 1 180 ? -11.746 6.140 29.195 1.00 60.47 180 GLN A C 1
ATOM 1354 O O . GLN A 1 180 ? -10.915 6.167 28.287 1.00 60.47 180 GLN A O 1
ATOM 1359 N N . ALA A 1 181 ? -13.040 6.364 28.952 1.00 53.53 181 ALA A N 1
ATOM 1360 C CA . ALA A 1 181 ? -13.550 6.716 27.626 1.00 53.53 181 ALA A CA 1
ATOM 1361 C C . ALA A 1 181 ? -12.938 8.035 27.116 1.00 53.53 181 ALA A C 1
ATOM 1363 O O . ALA A 1 181 ? -12.580 8.157 25.941 1.00 53.53 181 ALA A O 1
ATOM 1364 N N . LEU A 1 182 ? -12.752 9.016 28.005 1.00 68.81 182 LEU A N 1
ATOM 1365 C CA . LEU A 1 182 ? -12.061 10.263 27.687 1.00 68.81 182 LEU A CA 1
ATOM 1366 C C . LEU A 1 182 ? -10.572 10.029 27.386 1.00 68.81 182 LEU A C 1
ATOM 1368 O O . LEU A 1 182 ? -10.062 10.601 26.425 1.00 68.81 182 LEU A O 1
ATOM 1372 N N . GLN A 1 183 ? -9.890 9.164 28.140 1.00 65.56 183 GLN A N 1
ATOM 1373 C CA . GLN A 1 183 ? -8.506 8.763 27.870 1.00 65.56 183 GLN A CA 1
ATOM 1374 C C . GLN A 1 183 ? -8.372 8.076 26.510 1.00 65.56 183 GLN A C 1
ATOM 1376 O O . GLN A 1 183 ? -7.450 8.406 25.773 1.00 65.56 183 GLN A O 1
ATOM 1381 N N . ILE A 1 184 ? -9.300 7.193 26.130 1.00 51.53 184 ILE A N 1
ATOM 1382 C CA . ILE A 1 184 ? -9.299 6.549 24.806 1.00 51.53 184 ILE A CA 1
ATOM 1383 C C . ILE A 1 184 ? -9.469 7.601 23.704 1.00 51.53 184 ILE A C 1
ATOM 1385 O O . ILE A 1 184 ? -8.710 7.609 22.736 1.00 51.53 184 ILE A O 1
ATOM 1389 N N . ARG A 1 185 ? -10.402 8.550 23.865 1.00 53.28 185 ARG A N 1
ATOM 1390 C CA . ARG A 1 185 ? -10.579 9.670 22.921 1.00 53.28 185 ARG A CA 1
ATOM 1391 C C . ARG A 1 185 ? -9.331 10.554 22.821 1.00 53.28 185 ARG A C 1
ATOM 1393 O O . ARG A 1 185 ? -8.952 10.956 21.724 1.00 53.28 185 ARG A O 1
ATOM 1400 N N . GLN A 1 186 ? -8.671 10.838 23.942 1.00 67.06 186 GLN A N 1
ATOM 1401 C CA . GLN A 1 186 ? -7.425 11.610 23.972 1.00 67.06 186 GLN A CA 1
ATOM 1402 C C . GLN A 1 186 ? -6.253 10.842 23.350 1.00 67.06 186 GLN A C 1
ATOM 1404 O O . GLN A 1 186 ? -5.477 11.429 22.602 1.00 67.06 186 GLN A O 1
ATOM 1409 N N . GLN A 1 187 ? -6.145 9.534 23.596 1.00 56.16 187 GLN A N 1
ATOM 1410 C CA . GLN A 1 187 ? -5.169 8.664 22.942 1.00 56.16 187 GLN A CA 1
ATOM 1411 C C . GLN A 1 187 ? -5.403 8.630 21.430 1.00 56.16 187 GLN A C 1
ATOM 1413 O O . GLN A 1 187 ? -4.452 8.792 20.675 1.00 56.16 187 GLN A O 1
ATOM 1418 N N . LEU A 1 188 ? -6.650 8.502 20.969 1.00 49.84 188 LEU A N 1
ATOM 1419 C CA . LEU A 1 188 ? -7.013 8.599 19.549 1.00 49.84 188 LEU A CA 1
ATOM 1420 C C . LEU A 1 188 ? -6.570 9.936 18.933 1.00 49.84 188 LEU A C 1
ATOM 1422 O O . LEU A 1 188 ? -5.943 9.947 17.873 1.00 49.84 188 LEU A O 1
ATOM 1426 N N . ALA A 1 189 ? -6.837 11.055 19.612 1.00 49.91 189 ALA A N 1
ATOM 1427 C CA . ALA A 1 189 ? -6.413 12.380 19.161 1.00 49.91 189 ALA A CA 1
ATOM 1428 C C . ALA A 1 189 ? -4.878 12.528 19.128 1.00 49.91 189 ALA A C 1
ATOM 1430 O O . ALA A 1 189 ? -4.329 13.066 18.168 1.00 49.91 189 ALA A O 1
ATOM 1431 N N . GLY A 1 190 ? -4.172 12.010 20.138 1.00 57.84 190 GLY A N 1
ATOM 1432 C CA . GLY A 1 190 ? -2.709 12.022 20.204 1.00 57.84 190 GLY A CA 1
ATOM 1433 C C . GLY A 1 190 ? -2.052 11.163 19.120 1.00 57.84 190 GLY A C 1
ATOM 1434 O O . GLY A 1 190 ? -1.086 11.599 18.495 1.00 57.84 190 GLY A O 1
ATOM 1435 N N . HIS A 1 191 ? -2.600 9.979 18.836 1.00 48.84 191 HIS A N 1
ATOM 1436 C CA . HIS A 1 191 ? -2.103 9.111 17.766 1.00 48.84 191 HIS A CA 1
ATOM 1437 C C . HIS A 1 191 ? -2.310 9.735 16.383 1.00 48.84 191 HIS A C 1
ATOM 1439 O O . HIS A 1 191 ? -1.393 9.687 15.568 1.00 48.84 191 HIS A O 1
ATOM 1445 N N . ALA A 1 192 ? -3.446 10.395 16.130 1.00 38.75 192 ALA A N 1
ATOM 1446 C CA . ALA A 1 192 ? -3.672 11.124 14.878 1.00 38.75 192 ALA A CA 1
ATOM 1447 C C . ALA A 1 192 ? -2.602 12.209 14.634 1.00 38.75 192 ALA A C 1
ATOM 1449 O O . ALA A 1 192 ? -2.120 12.368 13.513 1.00 38.75 192 ALA A O 1
ATOM 1450 N N . ILE A 1 193 ? -2.175 12.906 15.693 1.00 53.84 193 ILE A N 1
ATOM 1451 C CA . ILE A 1 193 ? -1.092 13.902 15.634 1.00 53.84 193 ILE A CA 1
ATOM 1452 C C . ILE A 1 193 ? 0.275 13.223 15.428 1.00 53.84 193 ILE A C 1
ATOM 1454 O O . ILE A 1 193 ? 1.079 13.687 14.621 1.00 53.84 193 ILE A O 1
ATOM 1458 N N . GLY A 1 194 ? 0.540 12.113 16.124 1.00 49.44 194 GLY A N 1
ATOM 1459 C CA . GLY A 1 194 ? 1.801 11.368 16.037 1.00 49.44 194 GLY A CA 1
ATOM 1460 C C . GLY A 1 194 ? 2.056 10.716 14.672 1.00 49.44 194 GLY A C 1
ATOM 1461 O O . GLY A 1 194 ? 3.180 10.763 14.175 1.00 49.44 194 GLY A O 1
ATOM 1462 N N . LEU A 1 195 ? 1.024 10.167 14.023 1.00 43.84 195 LEU A N 1
ATOM 1463 C CA . LEU A 1 195 ? 1.138 9.561 12.688 1.00 43.84 195 LEU A CA 1
ATOM 1464 C C . LEU A 1 195 ? 1.509 10.588 11.616 1.00 43.84 195 LEU A C 1
ATOM 1466 O O . LEU A 1 195 ? 2.334 10.291 10.753 1.00 43.84 195 LEU A O 1
ATOM 1470 N N . GLY A 1 196 ? 0.984 11.814 11.721 1.00 40.09 196 GLY A N 1
ATOM 1471 C CA . GLY A 1 196 ? 1.364 12.919 10.836 1.00 40.09 196 GLY A CA 1
ATOM 1472 C C . GLY A 1 196 ? 2.857 13.270 10.905 1.00 40.09 196 GLY A C 1
ATOM 1473 O O . GLY A 1 196 ? 3.413 13.784 9.938 1.00 40.09 196 GLY A O 1
ATOM 1474 N N . ALA A 1 197 ? 3.529 12.949 12.017 1.00 52.12 197 ALA A N 1
ATOM 1475 C CA . ALA A 1 197 ? 4.961 13.178 12.210 1.00 52.12 197 ALA A CA 1
ATOM 1476 C C . ALA A 1 197 ? 5.849 11.958 11.880 1.00 52.12 197 ALA A C 1
ATOM 1478 O O . ALA A 1 197 ? 7.052 12.129 11.667 1.00 52.12 197 ALA A O 1
ATOM 1479 N N . LEU A 1 198 ? 5.292 10.741 11.828 1.00 47.94 198 LEU A N 1
ATOM 1480 C CA . LEU A 1 198 ? 6.052 9.505 11.587 1.00 47.94 198 LEU A CA 1
ATOM 1481 C C . LEU A 1 198 ? 6.400 9.289 10.111 1.00 47.94 198 LEU A C 1
ATOM 1483 O O . LEU A 1 198 ? 7.508 8.845 9.821 1.00 47.94 198 LEU A O 1
ATOM 1487 N N . VAL A 1 199 ? 5.512 9.658 9.182 1.00 47.25 199 VAL A N 1
ATOM 1488 C CA . VAL A 1 199 ? 5.764 9.500 7.736 1.00 47.25 199 VAL A CA 1
ATOM 1489 C C . VAL A 1 199 ? 7.030 10.260 7.287 1.00 47.25 199 VAL A C 1
ATOM 1491 O O . VAL A 1 199 ? 7.910 9.638 6.689 1.00 47.25 199 VAL A O 1
ATOM 1494 N N . PRO A 1 200 ? 7.241 11.541 7.662 1.00 53.84 200 PRO A N 1
ATOM 1495 C CA . PRO A 1 200 ? 8.494 12.238 7.358 1.00 53.84 200 PRO A CA 1
ATOM 1496 C C . PRO A 1 200 ? 9.722 11.636 8.058 1.00 53.84 200 PRO A C 1
ATOM 1498 O O . PRO A 1 200 ? 10.822 11.674 7.513 1.00 53.84 200 PRO A O 1
ATOM 1501 N N . ARG A 1 201 ? 9.561 11.086 9.270 1.00 53.91 201 ARG A N 1
ATOM 1502 C CA . ARG A 1 201 ? 10.660 10.520 10.070 1.00 53.91 201 ARG A CA 1
ATOM 1503 C C . ARG A 1 201 ? 11.176 9.212 9.473 1.00 53.91 201 ARG A C 1
ATOM 1505 O O . ARG A 1 201 ? 12.382 9.067 9.324 1.00 53.91 201 ARG A O 1
ATOM 1512 N N . CYS A 1 202 ? 10.283 8.308 9.067 1.00 50.81 202 CYS A N 1
ATOM 1513 C CA . CYS A 1 202 ? 10.663 7.064 8.395 1.00 50.81 202 CYS A CA 1
ATOM 1514 C C . CYS A 1 202 ? 11.386 7.336 7.067 1.00 50.81 202 CYS A C 1
ATOM 1516 O O . CYS A 1 202 ? 12.352 6.649 6.744 1.00 50.81 202 CYS A O 1
ATOM 1518 N N . LEU A 1 203 ? 10.968 8.374 6.335 1.00 53.62 203 LEU A N 1
ATOM 1519 C CA . LEU A 1 203 ? 11.655 8.829 5.124 1.00 53.62 203 LEU A CA 1
ATOM 1520 C C . LEU A 1 203 ? 13.045 9.424 5.412 1.00 53.62 203 LEU A C 1
ATOM 1522 O O . LEU A 1 203 ? 13.975 9.216 4.634 1.00 53.62 203 LEU A O 1
ATOM 1526 N N . LEU A 1 204 ? 13.215 10.144 6.526 1.00 60.03 204 LEU A N 1
ATOM 1527 C CA . LEU A 1 204 ? 14.521 10.663 6.948 1.00 60.03 204 LEU A CA 1
ATOM 1528 C C . LEU A 1 204 ? 15.468 9.551 7.413 1.00 60.03 204 LEU A C 1
ATOM 1530 O O . LEU A 1 204 ? 16.635 9.560 7.021 1.00 60.03 204 LEU A O 1
ATOM 1534 N N . ASP A 1 205 ? 14.971 8.588 8.188 1.00 48.62 205 ASP A N 1
ATOM 1535 C CA . ASP A 1 205 ? 15.777 7.485 8.716 1.00 48.62 205 ASP A CA 1
ATOM 1536 C C . ASP A 1 205 ? 16.273 6.575 7.581 1.00 48.62 205 ASP A C 1
ATOM 1538 O O . ASP A 1 205 ? 17.457 6.245 7.540 1.00 48.62 205 ASP A O 1
ATOM 1542 N N . LEU A 1 206 ? 15.428 6.275 6.586 1.00 49.84 206 LEU A N 1
ATOM 1543 C CA . LEU A 1 206 ? 15.815 5.511 5.390 1.00 49.84 206 LEU A CA 1
ATOM 1544 C C . LEU A 1 206 ? 16.799 6.242 4.468 1.00 49.84 206 LEU A C 1
ATOM 1546 O O . LEU A 1 206 ? 17.512 5.595 3.711 1.00 49.84 206 LEU A O 1
ATOM 1550 N N . ARG A 1 207 ? 16.842 7.577 4.508 1.00 51.62 207 ARG A N 1
ATOM 1551 C CA . ARG A 1 207 ? 17.816 8.385 3.755 1.00 51.62 207 ARG A CA 1
ATOM 1552 C C . ARG A 1 207 ? 19.153 8.538 4.497 1.00 51.62 207 ARG A C 1
ATOM 1554 O O . ARG A 1 207 ? 20.139 8.960 3.896 1.00 51.62 207 ARG A O 1
ATOM 1561 N N . SER A 1 208 ? 19.172 8.268 5.801 1.00 50.38 208 SER A N 1
ATOM 1562 C CA . SER A 1 208 ? 20.351 8.402 6.668 1.00 50.38 208 SER A CA 1
ATOM 1563 C C . SER A 1 208 ? 21.184 7.121 6.803 1.00 50.38 208 SER A C 1
ATOM 1565 O O . SER A 1 208 ? 22.242 7.151 7.434 1.00 50.38 208 SER A O 1
ATOM 1567 N N . VAL A 1 209 ? 20.715 6.029 6.194 1.00 41.41 209 VAL A N 1
ATOM 1568 C CA . VAL A 1 209 ? 21.397 4.734 6.043 1.00 41.41 209 VAL A CA 1
ATOM 1569 C C . VAL A 1 209 ? 21.840 4.579 4.593 1.00 41.41 209 VAL A C 1
ATOM 1571 O O . VAL A 1 209 ? 22.966 4.077 4.385 1.00 41.41 209 VAL A O 1
#

pLDDT: mean 75.39, std 14.74, range [38.75, 93.75]

Organism: NCBI:txid568898

Foldseek 3Di:
DVVLVVLLLLLLLLLLLLLLLVLLLVLLVVLLVLLVVLLVLLVVQLDPPQDDPRNVVSLVSNQVSLVVNLLSLVLSLVVLVVVQVVPPDRDVLSVVLNVLSVVLNVLRDDRAPGSNSSVVCSVSSVVSSVSSVVSSVSSVVVSVVSVVSSVVSVVVLVVVLVVCVVPVPCPVVNVVSVVSVVVSVVVSVVSVVVSVVVVVVSVVVSVVD

Radius of gyration: 23.0 Å; chains: 1; bounding box: 52×25×76 Å

Sequence (209 aa):
MDELDSILAAGRQLSSAKAMLDLLRQVLEDIDMLASEAGRILVLIADPALPGEEGRAALARYQRNFQEILSLLAASRHVSQLLMSNAEDGNPGMLRSLDLLERIASRLPRPPADSAAARAMLPDLSAFTLAVLEARDSFAADRGAIEAQLSLNLEQLDDQQATLGALEDTDLLKEAARLQALQIRQQLAGHAIGLGALVPRCLLDLRSV